Protein AF-A0A812YYC6-F1 (afdb_monomer_lite)

Sequence (313 aa):
MLLRKFSKVADAYFPPDAGAERAECHLVLGSCLWMQGLFAEAAQHFSGKDSEQLQFAAARTFFELGDFNQASALARGLKSSASLRTYGQLVQGAIQVATGDGEAVSTDDLSLEAKCIAKLNELVGEALREGAGAPPTAAKLKGSPLAQLVGLEEGDLEISVEARLVLRCTLGELAVHGGVDEPWVRQALVSALSDFDGLQPRDPTLRPFVFRALAALAGVTNQNGDAITAEGLYRTALDHVEKYKTSGQRAETWRSWVSEGFAKMLAEGRHAEQRRAEIQALQAEVKHSSTSARRWALLWLPPPLARAEPGIE

Structure (mmCIF, N/CA/C/O backbone):
data_AF-A0A812YYC6-F1
#
_entry.id   AF-A0A812YYC6-F1
#
loop_
_atom_site.group_PDB
_atom_site.id
_atom_site.type_symbol
_atom_site.label_atom_id
_atom_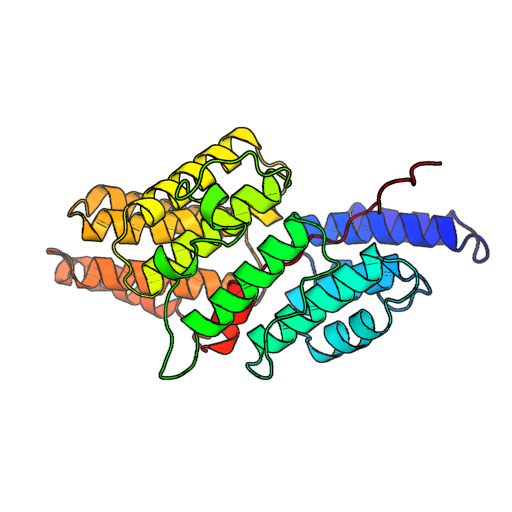site.label_alt_id
_atom_site.label_comp_id
_atom_site.label_asym_id
_atom_site.label_entity_id
_atom_site.label_seq_id
_atom_site.pdbx_PDB_ins_code
_atom_site.Cartn_x
_atom_site.Cartn_y
_atom_site.Cartn_z
_atom_site.occupancy
_atom_site.B_iso_or_equiv
_atom_site.auth_seq_id
_atom_site.auth_comp_id
_atom_site.auth_asym_id
_atom_site.auth_atom_id
_atom_site.pdbx_PDB_model_num
ATOM 1 N N . MET A 1 1 ? -11.877 -6.471 -24.395 1.00 50.78 1 MET A N 1
ATOM 2 C CA . MET A 1 1 ? -11.967 -6.870 -25.826 1.00 50.78 1 MET A CA 1
ATOM 3 C C . MET A 1 1 ? -11.327 -5.857 -26.785 1.00 50.78 1 MET A C 1
ATOM 5 O O . MET A 1 1 ? -10.695 -6.297 -27.736 1.00 50.78 1 MET A O 1
ATOM 9 N N . LEU A 1 2 ? -11.442 -4.538 -26.547 1.00 51.81 2 LEU A N 1
ATOM 10 C CA . LEU A 1 2 ? -10.816 -3.497 -27.387 1.00 51.81 2 LEU A CA 1
ATOM 11 C C . LEU A 1 2 ? -9.270 -3.523 -27.333 1.00 51.81 2 LEU A C 1
ATOM 13 O O . LEU A 1 2 ? -8.630 -3.589 -28.374 1.00 51.81 2 LEU A O 1
ATOM 17 N N . LEU A 1 3 ? -8.669 -3.587 -26.136 1.00 51.75 3 LEU A N 1
ATOM 18 C CA . LEU A 1 3 ? -7.202 -3.585 -25.943 1.00 51.75 3 LEU A CA 1
ATOM 19 C C . LEU A 1 3 ? -6.481 -4.758 -26.634 1.00 51.75 3 LEU A C 1
ATOM 21 O O . LEU A 1 3 ? -5.456 -4.568 -27.281 1.00 51.75 3 LEU A O 1
ATOM 25 N N . ARG A 1 4 ? -7.073 -5.960 -26.612 1.00 53.72 4 ARG A N 1
ATOM 26 C CA . ARG A 1 4 ? -6.530 -7.132 -27.328 1.00 53.72 4 ARG A CA 1
ATOM 27 C C . ARG A 1 4 ? -6.552 -6.971 -28.854 1.00 53.72 4 ARG A C 1
ATOM 29 O O . ARG A 1 4 ? -5.725 -7.572 -29.533 1.00 53.72 4 ARG A O 1
ATOM 36 N N . LYS A 1 5 ? -7.478 -6.174 -29.408 1.00 56.47 5 LYS A N 1
ATOM 37 C CA . LYS A 1 5 ? -7.472 -5.826 -30.839 1.00 56.47 5 LYS A CA 1
ATOM 38 C C . LYS A 1 5 ? -6.341 -4.842 -31.155 1.00 56.47 5 LYS A C 1
ATOM 40 O 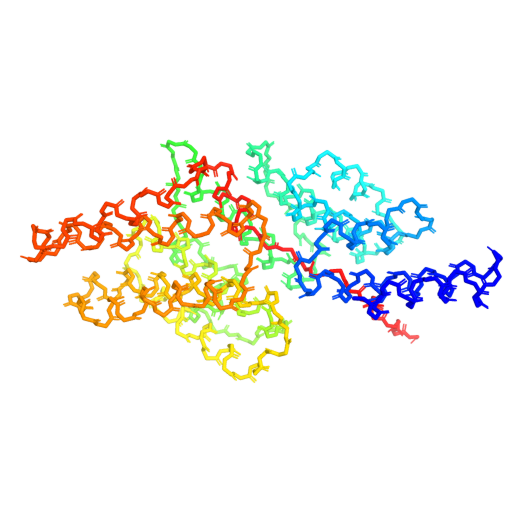O . LYS A 1 5 ? -5.681 -5.028 -32.168 1.00 56.47 5 LYS A O 1
ATOM 45 N N . PHE A 1 6 ? -6.059 -3.884 -30.270 1.00 57.12 6 PHE A N 1
ATOM 46 C CA . PHE A 1 6 ? -4.952 -2.935 -30.447 1.00 57.12 6 PHE A CA 1
ATOM 47 C C . PHE A 1 6 ? -3.568 -3.592 -30.408 1.00 57.12 6 PHE A C 1
ATOM 49 O O . PHE A 1 6 ? -2.726 -3.221 -31.214 1.00 57.12 6 PHE A O 1
ATOM 56 N N . SER A 1 7 ? -3.343 -4.620 -29.579 1.00 56.69 7 SER A N 1
ATOM 57 C CA . SER A 1 7 ? -2.066 -5.361 -29.607 1.00 56.69 7 SER A CA 1
ATOM 58 C C . SER A 1 7 ? -1.803 -6.033 -30.953 1.00 56.69 7 SER A C 1
ATOM 60 O O . SER A 1 7 ? -0.687 -5.979 -31.454 1.00 56.69 7 SER A O 1
ATOM 62 N N . LYS A 1 8 ? -2.833 -6.631 -31.564 1.00 58.69 8 LYS A N 1
ATOM 63 C CA . LYS A 1 8 ? -2.709 -7.238 -32.897 1.00 58.69 8 LYS A CA 1
ATOM 64 C C . LYS A 1 8 ? -2.461 -6.194 -33.984 1.00 58.69 8 LYS A C 1
ATOM 66 O O . LYS A 1 8 ? -1.818 -6.508 -34.974 1.00 58.69 8 LYS A O 1
ATOM 71 N N . VAL A 1 9 ? -2.973 -4.976 -33.803 1.00 60.31 9 VAL A N 1
ATOM 72 C CA . VAL A 1 9 ? -2.710 -3.850 -34.707 1.00 60.31 9 VAL A CA 1
ATOM 73 C C . VAL A 1 9 ? -1.282 -3.343 -34.531 1.00 60.31 9 VAL A C 1
ATOM 75 O O . VAL A 1 9 ? -0.614 -3.166 -35.534 1.00 60.31 9 VAL A O 1
ATOM 78 N N . ALA A 1 10 ? -0.772 -3.187 -33.307 1.00 59.00 10 ALA A N 1
ATOM 79 C CA . ALA A 1 10 ? 0.611 -2.759 -33.073 1.00 59.00 10 ALA A CA 1
ATOM 80 C C . ALA A 1 10 ? 1.635 -3.719 -33.706 1.00 59.00 10 ALA A C 1
ATOM 82 O O . ALA A 1 10 ? 2.551 -3.277 -34.394 1.00 59.00 10 ALA A O 1
ATOM 83 N N . ASP A 1 11 ? 1.429 -5.031 -33.549 1.00 62.25 11 ASP A N 1
ATOM 84 C CA . ASP A 1 11 ? 2.296 -6.055 -34.145 1.00 62.25 11 ASP A CA 1
ATOM 85 C C . ASP A 1 11 ? 2.165 -6.178 -35.674 1.00 62.25 11 ASP A C 1
ATOM 87 O O . ASP A 1 11 ? 3.077 -6.693 -36.317 1.00 62.25 11 ASP A O 1
ATOM 91 N N . ALA A 1 12 ? 1.040 -5.739 -36.251 1.00 61.03 12 ALA A N 1
ATOM 92 C CA . ALA A 1 12 ? 0.784 -5.782 -37.692 1.00 61.03 12 ALA A CA 1
ATOM 93 C C . ALA A 1 12 ? 1.109 -4.463 -38.416 1.00 61.03 12 ALA A C 1
ATOM 95 O O . ALA A 1 12 ? 1.320 -4.474 -39.625 1.00 61.03 12 ALA A O 1
ATOM 96 N N . TYR A 1 13 ? 1.104 -3.335 -37.700 1.00 66.38 13 TYR A N 1
ATOM 97 C CA . TYR A 1 13 ? 1.288 -1.992 -38.254 1.00 66.38 13 TYR A CA 1
ATOM 98 C C . TYR A 1 13 ? 2.760 -1.579 -38.293 1.00 66.38 13 TYR A C 1
ATOM 100 O O . TYR A 1 13 ? 3.175 -0.898 -39.227 1.00 66.38 13 TYR A O 1
ATOM 108 N N . PHE A 1 14 ? 3.555 -2.016 -37.312 1.00 67.38 14 PHE A N 1
ATOM 109 C CA . PHE A 1 14 ? 4.990 -1.758 -37.285 1.00 67.38 14 PHE A CA 1
ATOM 110 C C . PHE A 1 14 ? 5.772 -2.973 -37.795 1.00 67.38 14 PHE A C 1
ATOM 112 O O . PHE A 1 14 ? 5.559 -4.090 -37.307 1.00 67.38 14 PHE A O 1
ATOM 119 N N . PRO A 1 15 ? 6.682 -2.784 -38.765 1.00 71.38 15 PRO A N 1
ATOM 120 C CA . PRO A 1 15 ? 7.481 -3.879 -39.291 1.00 71.38 15 PRO A CA 1
ATOM 121 C C . PRO A 1 15 ? 8.454 -4.433 -38.222 1.00 71.38 15 PRO A C 1
ATOM 123 O O . PRO A 1 15 ? 8.691 -3.794 -37.195 1.00 71.38 15 PRO A O 1
ATOM 126 N N . PRO A 1 16 ? 8.984 -5.663 -38.384 1.00 70.94 16 PRO A N 1
ATOM 127 C CA . PRO A 1 16 ? 9.853 -6.308 -37.387 1.00 70.94 16 PRO A CA 1
ATOM 128 C C . PRO A 1 16 ? 11.126 -5.543 -37.009 1.00 70.94 16 PRO A C 1
ATOM 130 O O . PRO A 1 16 ? 11.650 -5.754 -35.921 1.00 70.94 16 PRO A O 1
ATOM 133 N N . ASP A 1 17 ? 11.599 -4.668 -37.886 1.00 74.69 17 ASP A N 1
ATOM 134 C CA . ASP A 1 17 ? 12.754 -3.787 -37.714 1.00 74.69 17 ASP A CA 1
ATOM 135 C C . ASP A 1 17 ? 12.431 -2.478 -36.965 1.00 74.69 17 ASP A C 1
ATOM 137 O O . ASP A 1 17 ? 13.345 -1.844 -36.440 1.00 74.69 17 ASP A O 1
ATOM 141 N N . ALA A 1 18 ? 11.152 -2.112 -36.812 1.00 76.50 18 ALA A N 1
ATOM 142 C CA . ALA A 1 18 ? 10.685 -0.975 -36.005 1.00 76.50 18 ALA A CA 1
ATOM 143 C C . ALA A 1 18 ? 10.612 -1.330 -34.503 1.00 76.50 18 ALA A C 1
ATOM 145 O O . ALA A 1 18 ? 9.554 -1.315 -33.863 1.00 76.50 18 ALA A O 1
ATOM 146 N N . GLY A 1 19 ? 11.749 -1.751 -33.941 1.00 76.62 19 GLY A N 1
ATOM 147 C CA . GLY A 1 19 ? 11.833 -2.277 -32.576 1.00 76.62 19 GLY A CA 1
ATOM 148 C C . GLY A 1 19 ? 11.430 -1.270 -31.492 1.00 76.62 19 GLY A C 1
ATOM 149 O O . GLY A 1 19 ? 10.788 -1.656 -30.513 1.00 76.62 19 GLY A O 1
ATOM 150 N N . ALA A 1 20 ? 11.752 0.014 -31.676 1.00 78.75 20 ALA A N 1
ATOM 151 C CA . ALA A 1 20 ? 11.467 1.068 -30.702 1.00 78.75 20 ALA A CA 1
ATOM 152 C C . ALA A 1 20 ? 9.964 1.391 -30.624 1.00 78.75 20 ALA A C 1
ATOM 154 O O . ALA A 1 20 ? 9.386 1.413 -29.538 1.00 78.75 20 ALA A O 1
ATOM 155 N N . GLU A 1 21 ? 9.304 1.546 -31.770 1.00 80.50 21 GLU A N 1
ATOM 156 C CA . GLU A 1 21 ? 7.875 1.852 -31.873 1.00 80.50 21 GLU A CA 1
ATOM 157 C C . GLU A 1 21 ? 7.018 0.689 -31.366 1.00 80.50 21 GLU A C 1
ATOM 159 O O . GLU A 1 21 ? 6.018 0.883 -30.665 1.00 80.50 21 GLU A O 1
ATOM 164 N N . ARG A 1 22 ? 7.435 -0.551 -31.661 1.00 80.06 22 ARG A N 1
ATOM 165 C CA . ARG A 1 22 ? 6.795 -1.749 -31.101 1.00 80.06 22 ARG A CA 1
ATOM 166 C C . ARG A 1 22 ? 6.956 -1.805 -29.588 1.00 80.06 22 ARG A C 1
ATOM 168 O O . ARG A 1 22 ? 5.995 -2.153 -28.899 1.00 80.06 22 ARG A O 1
ATOM 175 N N . ALA A 1 23 ? 8.133 -1.455 -29.067 1.00 83.62 23 ALA A N 1
ATOM 176 C CA . ALA A 1 23 ? 8.364 -1.413 -27.630 1.00 83.62 23 ALA A CA 1
ATOM 177 C C . ALA A 1 23 ? 7.477 -0.365 -26.940 1.00 83.62 23 ALA A C 1
ATOM 179 O O . ALA A 1 23 ? 6.860 -0.684 -25.924 1.00 83.62 23 ALA A O 1
ATOM 180 N N . GLU A 1 24 ? 7.331 0.832 -27.515 1.00 83.81 24 GLU A N 1
ATOM 181 C CA . GLU A 1 24 ? 6.442 1.874 -26.985 1.00 83.81 24 GLU A CA 1
ATOM 182 C C . GLU A 1 24 ? 4.971 1.428 -27.003 1.00 83.81 24 GLU A C 1
ATOM 184 O O . GLU A 1 24 ? 4.266 1.563 -26.002 1.00 83.81 24 GLU A O 1
ATOM 189 N N . CYS A 1 25 ? 4.507 0.802 -28.090 1.00 84.31 25 CYS A N 1
ATOM 190 C CA . CYS A 1 25 ? 3.142 0.272 -28.161 1.00 84.31 25 CYS A CA 1
ATOM 191 C C . CYS A 1 25 ? 2.876 -0.791 -27.089 1.00 84.31 25 CYS A C 1
ATOM 193 O O . CYS A 1 25 ? 1.830 -0.778 -26.434 1.00 84.31 25 CYS A O 1
ATOM 195 N N . HIS A 1 26 ? 3.818 -1.718 -26.905 1.00 87.50 26 HIS A N 1
ATOM 196 C CA . HIS A 1 26 ? 3.728 -2.737 -25.867 1.00 87.50 26 HIS A CA 1
ATOM 197 C C . HIS A 1 26 ? 3.753 -2.133 -24.463 1.00 87.50 26 HIS A C 1
ATOM 199 O O . HIS A 1 26 ? 2.979 -2.572 -23.611 1.00 87.50 26 HIS A O 1
ATOM 205 N N . LEU A 1 27 ? 4.579 -1.109 -24.236 1.00 87.44 27 LEU A N 1
ATOM 206 C CA . LEU A 1 27 ? 4.646 -0.398 -22.966 1.00 87.44 27 LEU A CA 1
ATOM 207 C C . LEU A 1 27 ? 3.300 0.264 -22.650 1.00 87.44 27 LEU A C 1
ATOM 209 O O . LEU A 1 27 ? 2.735 0.014 -21.593 1.00 87.44 27 LEU A O 1
ATOM 213 N N . VAL A 1 28 ? 2.726 1.017 -23.593 1.00 86.12 28 VAL A N 1
ATOM 214 C CA . VAL A 1 28 ? 1.431 1.692 -23.408 1.00 86.12 28 VAL A CA 1
ATOM 215 C C . VAL A 1 28 ? 0.299 0.690 -23.172 1.00 86.12 28 VAL A C 1
ATOM 217 O O . VAL A 1 28 ? -0.459 0.831 -22.212 1.00 86.12 28 VAL A O 1
ATOM 220 N N . LEU A 1 29 ? 0.178 -0.344 -24.013 1.00 86.69 29 LEU A N 1
ATOM 221 C CA . LEU A 1 29 ? -0.881 -1.350 -23.877 1.00 86.69 29 LEU A CA 1
ATOM 222 C C . LEU A 1 29 ? -0.758 -2.139 -22.573 1.00 86.69 29 LEU A C 1
ATOM 224 O O . LEU A 1 29 ? -1.759 -2.341 -21.878 1.00 86.69 29 LEU A O 1
ATOM 228 N N . GLY A 1 30 ? 0.461 -2.563 -22.238 1.00 88.94 30 GLY A N 1
ATOM 229 C CA . GLY A 1 30 ? 0.751 -3.251 -20.990 1.00 88.94 30 GLY A CA 1
ATOM 230 C C . GLY A 1 30 ? 0.441 -2.369 -19.785 1.00 88.94 30 GLY A C 1
ATOM 231 O O . GLY A 1 30 ? -0.248 -2.824 -18.876 1.00 88.94 30 GLY A O 1
ATOM 232 N N . SER A 1 31 ? 0.838 -1.092 -19.802 1.00 86.94 31 SER A N 1
ATOM 233 C CA . SER A 1 31 ? 0.523 -0.148 -18.726 1.00 86.94 31 SER A CA 1
ATOM 234 C C . SER A 1 31 ? -0.984 0.058 -18.595 1.00 86.94 31 SER A C 1
ATOM 236 O O . SER A 1 31 ? -1.493 -0.005 -17.484 1.00 86.94 31 SER A O 1
ATOM 238 N N . CYS A 1 32 ? -1.747 0.184 -19.688 1.00 83.81 32 CYS A N 1
ATOM 239 C CA . CYS A 1 32 ? -3.212 0.266 -19.613 1.00 83.81 32 CYS A CA 1
ATOM 240 C C . CYS A 1 32 ? -3.858 -0.955 -18.939 1.00 83.81 32 CYS A C 1
ATOM 242 O O . CYS A 1 32 ? -4.834 -0.801 -18.203 1.00 83.81 32 CYS A O 1
ATOM 244 N N . LEU A 1 33 ? -3.346 -2.162 -19.195 1.00 85.44 33 LEU A N 1
ATOM 245 C CA . LEU A 1 33 ? -3.812 -3.390 -18.540 1.00 85.44 33 LEU A CA 1
ATOM 246 C C . LEU A 1 33 ? -3.366 -3.446 -17.075 1.00 85.44 33 LEU A C 1
ATOM 248 O O . LEU A 1 33 ? -4.154 -3.826 -16.210 1.00 85.44 33 LEU A O 1
ATOM 252 N N . TRP A 1 34 ? -2.139 -3.010 -16.789 1.00 86.44 34 TRP A N 1
ATOM 253 C CA . TRP A 1 34 ? -1.603 -2.901 -15.436 1.00 86.44 34 TRP A CA 1
ATOM 254 C C . TRP A 1 34 ? -2.447 -1.944 -14.586 1.00 86.44 34 TRP A C 1
ATOM 256 O O . TRP A 1 34 ? -2.855 -2.309 -13.486 1.00 86.44 34 TRP A O 1
ATOM 266 N N . MET A 1 35 ? -2.833 -0.785 -15.137 1.00 80.94 35 MET A N 1
ATOM 267 C CA . MET A 1 35 ? -3.730 0.178 -14.485 1.00 80.94 35 MET A CA 1
ATOM 268 C C . MET A 1 35 ? -5.111 -0.411 -14.157 1.00 80.94 35 MET A C 1
ATOM 270 O O . MET A 1 35 ? -5.796 0.061 -13.255 1.00 80.94 35 MET A O 1
ATOM 274 N N . GLN A 1 36 ? -5.541 -1.447 -14.881 1.00 78.75 36 GLN A N 1
ATOM 275 C CA . GLN A 1 36 ? -6.797 -2.161 -14.624 1.00 78.75 36 GLN A CA 1
ATOM 276 C C . GLN A 1 36 ? -6.638 -3.308 -13.614 1.00 78.75 36 GLN A C 1
ATOM 278 O O . GLN A 1 36 ? -7.600 -4.027 -13.360 1.00 78.75 36 GLN A O 1
ATOM 283 N N . GLY A 1 37 ? -5.439 -3.515 -13.060 1.00 79.81 37 GLY A N 1
ATOM 284 C CA . GLY A 1 37 ? -5.122 -4.652 -12.193 1.00 79.81 37 GLY A CA 1
ATOM 285 C C . GLY A 1 37 ? -4.988 -5.984 -12.940 1.00 79.81 37 GLY A C 1
ATOM 286 O O . GLY A 1 37 ? -4.884 -7.038 -12.314 1.00 79.81 37 GLY A O 1
ATOM 287 N N . LEU A 1 38 ? -4.970 -5.974 -14.279 1.00 83.25 38 LEU A N 1
ATOM 288 C CA . LEU A 1 38 ? -4.833 -7.171 -15.113 1.00 83.25 38 LEU A CA 1
ATOM 289 C C . LEU A 1 38 ? -3.354 -7.535 -15.296 1.00 83.25 38 LEU A C 1
ATOM 291 O O . LEU A 1 38 ? -2.847 -7.606 -16.416 1.00 83.25 38 LEU A O 1
ATOM 295 N N . PHE A 1 39 ? -2.645 -7.762 -14.188 1.00 87.50 39 PHE A N 1
ATOM 296 C CA . PHE A 1 39 ? -1.188 -7.930 -14.173 1.00 87.50 39 PHE A CA 1
ATOM 297 C C . PHE A 1 39 ? -0.700 -9.105 -15.034 1.00 87.50 39 PHE A C 1
ATOM 299 O O . PHE A 1 39 ? 0.288 -8.973 -15.750 1.00 87.50 39 PHE A O 1
ATOM 306 N N . ALA A 1 40 ? -1.421 -10.229 -15.051 1.00 87.88 40 ALA A N 1
ATOM 307 C CA . ALA A 1 40 ? -1.059 -11.372 -15.893 1.00 87.88 40 ALA A CA 1
ATOM 308 C C . ALA A 1 40 ? -1.163 -11.056 -17.399 1.00 87.88 40 ALA A C 1
ATOM 310 O O . ALA A 1 40 ? -0.343 -11.528 -18.182 1.00 87.88 40 ALA A O 1
ATOM 311 N N . GLU A 1 41 ? -2.141 -10.241 -17.810 1.00 89.12 41 GLU A N 1
ATOM 312 C CA . GLU A 1 41 ? -2.271 -9.792 -19.204 1.00 89.12 41 GLU A CA 1
ATOM 313 C C . GLU A 1 41 ? -1.225 -8.720 -19.533 1.00 89.12 41 GLU A C 1
ATOM 315 O O . GLU A 1 41 ? -0.620 -8.760 -20.601 1.00 89.12 41 GLU A O 1
ATOM 320 N N . ALA A 1 42 ? -0.945 -7.805 -18.600 1.00 89.75 42 ALA A N 1
ATOM 321 C CA . ALA A 1 42 ? 0.108 -6.804 -18.751 1.00 89.75 42 ALA A CA 1
ATOM 322 C C . ALA A 1 42 ? 1.493 -7.449 -18.953 1.00 89.75 42 ALA A C 1
ATOM 324 O O . ALA A 1 42 ? 2.234 -7.056 -19.855 1.00 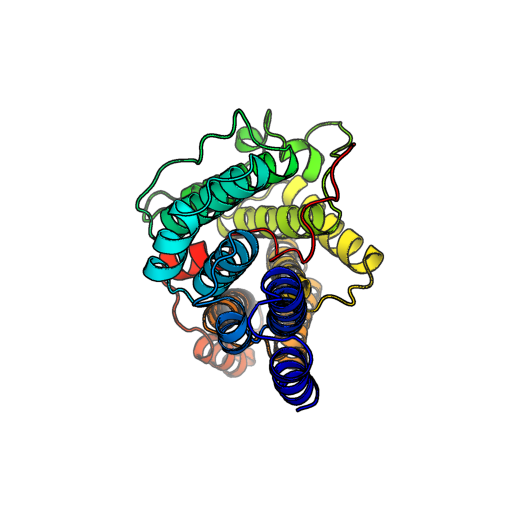89.75 42 ALA A O 1
ATOM 325 N N . ALA A 1 43 ? 1.816 -8.501 -18.188 1.00 90.81 43 ALA A N 1
ATOM 326 C CA . ALA A 1 43 ? 3.088 -9.218 -18.289 1.00 90.81 43 ALA A CA 1
ATOM 327 C C . ALA A 1 43 ? 3.345 -9.798 -19.693 1.00 90.81 43 ALA A C 1
ATOM 329 O O . ALA A 1 43 ? 4.495 -9.850 -20.131 1.00 90.81 43 ALA A O 1
ATOM 330 N N . GLN A 1 44 ? 2.297 -10.180 -20.433 1.00 90.31 44 GLN A N 1
ATOM 331 C CA . GLN A 1 44 ? 2.421 -10.690 -21.808 1.00 90.31 44 GLN A CA 1
ATOM 332 C C . GLN A 1 44 ? 2.906 -9.623 -22.797 1.00 90.31 44 GLN A C 1
ATOM 334 O O . GLN A 1 44 ? 3.489 -9.963 -23.822 1.00 90.31 44 GLN A O 1
ATOM 339 N N . HIS A 1 45 ? 2.682 -8.340 -22.502 1.00 89.25 45 HIS A N 1
ATOM 340 C CA . HIS A 1 45 ? 3.171 -7.241 -23.334 1.00 89.25 45 HIS A CA 1
ATOM 341 C C . HIS A 1 45 ? 4.584 -6.798 -22.949 1.00 89.25 45 HIS A C 1
ATOM 343 O O . HIS A 1 45 ? 5.314 -6.303 -23.802 1.00 89.25 45 HIS A O 1
ATOM 349 N N . PHE A 1 46 ? 4.989 -7.002 -21.695 1.00 90.00 46 PHE A N 1
ATOM 350 C CA . PHE A 1 46 ? 6.308 -6.599 -21.209 1.00 90.00 46 PHE A CA 1
ATOM 351 C C . PHE A 1 46 ? 7.390 -7.680 -21.383 1.00 90.00 46 PHE A C 1
ATOM 353 O O . PHE A 1 46 ? 8.552 -7.358 -21.621 1.00 90.00 46 PHE A O 1
ATOM 360 N N . SER A 1 47 ? 7.033 -8.962 -21.249 1.00 77.25 47 SER A N 1
ATOM 361 C CA . SER A 1 47 ? 7.994 -10.076 -21.227 1.00 77.25 47 SER A CA 1
ATOM 362 C C . SER A 1 47 ? 8.506 -10.481 -22.618 1.00 77.25 47 SER A C 1
ATOM 364 O O . SER A 1 47 ? 7.787 -10.416 -23.615 1.00 77.25 47 SER A O 1
ATOM 366 N N . GLY A 1 48 ? 9.770 -10.922 -22.681 1.00 69.06 48 GLY A N 1
ATOM 367 C CA . GLY A 1 48 ? 10.391 -11.438 -23.910 1.00 69.06 48 GLY A CA 1
ATOM 368 C C . GLY A 1 48 ? 10.754 -10.373 -24.951 1.00 69.06 48 GLY A C 1
ATOM 369 O O . GLY A 1 48 ? 10.783 -10.680 -26.141 1.00 69.06 48 GLY A O 1
ATOM 370 N N . LYS A 1 49 ? 10.982 -9.125 -24.524 1.00 74.50 49 LYS A N 1
ATOM 371 C CA . LYS A 1 49 ? 11.312 -7.984 -25.390 1.00 74.50 49 LYS A CA 1
ATOM 372 C C . LYS A 1 49 ? 12.649 -7.355 -24.978 1.00 74.50 49 LYS A C 1
ATOM 374 O O . LYS A 1 49 ? 12.925 -7.213 -23.786 1.00 74.50 49 LYS A O 1
ATOM 379 N N . ASP A 1 50 ? 13.435 -6.919 -25.960 1.00 77.12 50 ASP A N 1
ATOM 380 C CA . ASP A 1 50 ? 14.774 -6.337 -25.773 1.00 77.12 50 ASP A CA 1
ATOM 381 C C . ASP A 1 50 ? 14.716 -4.831 -25.460 1.00 77.12 50 ASP A C 1
ATOM 383 O O . ASP A 1 50 ? 15.253 -3.995 -26.180 1.00 77.12 50 ASP A O 1
ATOM 387 N N . SER A 1 51 ? 14.017 -4.461 -24.387 1.00 86.75 51 SER A N 1
ATOM 388 C CA . SER A 1 51 ? 13.985 -3.082 -23.885 1.00 86.75 51 SER A CA 1
ATOM 389 C C . SER A 1 51 ? 14.052 -3.088 -22.367 1.00 86.75 51 SER A C 1
ATOM 391 O O . SER A 1 51 ? 13.208 -3.702 -21.717 1.00 86.75 51 SER A O 1
ATOM 393 N N . GLU A 1 52 ? 15.019 -2.376 -21.782 1.00 87.31 52 GLU A N 1
ATOM 394 C CA . GLU A 1 52 ? 15.134 -2.280 -20.321 1.00 87.31 52 GLU A CA 1
ATOM 395 C C . GLU A 1 52 ? 13.905 -1.608 -19.678 1.00 87.31 52 GLU A C 1
ATOM 397 O O . GLU A 1 52 ? 13.536 -1.948 -18.557 1.00 87.31 52 GLU A O 1
ATOM 402 N N . GLN A 1 53 ? 13.202 -0.718 -20.390 1.00 87.12 53 GLN A N 1
ATOM 403 C CA . GLN A 1 53 ? 11.935 -0.153 -19.905 1.00 87.12 53 GLN A CA 1
ATOM 404 C C . GLN A 1 53 ? 10.841 -1.223 -19.809 1.00 87.12 53 GLN A C 1
ATOM 406 O O . GLN A 1 53 ? 10.128 -1.298 -18.808 1.00 87.12 53 GLN A O 1
ATOM 411 N N . LEU A 1 54 ? 10.741 -2.096 -20.818 1.00 89.50 54 LEU A N 1
ATOM 412 C CA . LEU A 1 54 ? 9.825 -3.238 -20.781 1.00 89.50 54 LEU A CA 1
ATOM 413 C C . LEU A 1 54 ? 10.260 -4.270 -19.737 1.00 89.50 54 LEU A C 1
ATOM 415 O O . LEU A 1 54 ? 9.407 -4.836 -19.063 1.00 89.50 54 LEU A O 1
ATOM 419 N N . GLN A 1 55 ? 11.563 -4.475 -19.532 1.00 91.25 55 GLN A N 1
ATOM 420 C CA . GLN A 1 55 ? 12.070 -5.338 -18.462 1.00 91.25 55 GLN A CA 1
ATOM 421 C C . GLN A 1 55 ? 11.726 -4.788 -17.077 1.00 91.25 55 GLN A C 1
ATOM 423 O O . GLN A 1 55 ? 11.314 -5.563 -16.217 1.00 91.25 55 GLN A O 1
ATOM 428 N N . PHE A 1 56 ? 11.828 -3.473 -16.857 1.00 90.88 56 PHE A N 1
ATOM 429 C CA . PHE A 1 56 ? 11.365 -2.846 -15.619 1.00 90.88 56 PHE A CA 1
ATOM 430 C C . PHE A 1 56 ? 9.860 -3.046 -15.441 1.00 90.88 56 PHE A C 1
ATOM 432 O O . PHE A 1 56 ? 9.422 -3.507 -14.386 1.00 90.88 56 PHE A O 1
ATOM 439 N N . ALA A 1 57 ? 9.070 -2.776 -16.482 1.00 92.25 57 ALA A N 1
ATOM 440 C CA . ALA A 1 57 ? 7.628 -2.965 -16.430 1.00 92.25 57 ALA A CA 1
ATOM 441 C C . ALA A 1 57 ? 7.243 -4.428 -16.151 1.00 92.25 57 ALA A C 1
ATOM 443 O O . ALA A 1 57 ? 6.360 -4.699 -15.333 1.00 92.25 57 ALA A O 1
ATOM 444 N N . ALA A 1 58 ? 7.960 -5.382 -16.748 1.00 93.25 58 ALA A N 1
ATOM 445 C CA . ALA A 1 58 ? 7.821 -6.806 -16.476 1.00 93.25 58 ALA A CA 1
ATOM 446 C C . ALA A 1 58 ? 8.200 -7.134 -15.026 1.00 93.25 58 ALA A C 1
ATOM 448 O O . ALA A 1 58 ? 7.400 -7.750 -14.328 1.00 93.25 58 ALA A O 1
ATOM 449 N N . ALA A 1 59 ? 9.357 -6.676 -14.537 1.00 93.31 59 ALA A N 1
ATOM 450 C CA . ALA A 1 59 ? 9.809 -6.907 -13.165 1.00 93.31 59 ALA A CA 1
ATOM 451 C C . ALA A 1 59 ? 8.777 -6.404 -12.146 1.00 93.31 59 ALA A C 1
ATOM 453 O O . ALA A 1 59 ? 8.379 -7.123 -11.228 1.00 93.31 59 ALA A O 1
ATOM 454 N N . ARG A 1 60 ? 8.276 -5.185 -12.368 1.00 92.00 60 ARG A N 1
ATOM 455 C CA . ARG A 1 60 ? 7.236 -4.554 -11.557 1.00 92.00 60 ARG A CA 1
ATOM 456 C C . ARG A 1 60 ? 5.926 -5.340 -11.567 1.00 92.00 60 ARG A C 1
ATOM 458 O O . ARG A 1 60 ? 5.254 -5.418 -10.539 1.00 92.00 60 ARG A O 1
ATOM 465 N N . THR A 1 61 ? 5.567 -5.908 -12.714 1.00 92.38 61 THR A N 1
ATOM 466 C CA . THR A 1 61 ? 4.345 -6.699 -12.896 1.00 92.38 61 THR A CA 1
ATOM 467 C C . THR A 1 61 ? 4.458 -8.077 -12.253 1.00 92.38 61 THR A C 1
ATOM 469 O O . THR A 1 61 ? 3.536 -8.497 -11.560 1.00 92.38 61 THR A O 1
ATOM 472 N N . PHE A 1 62 ? 5.595 -8.759 -12.403 1.00 93.25 62 PHE A N 1
ATOM 473 C CA . PHE A 1 62 ? 5.849 -10.034 -11.730 1.00 93.25 62 PHE A CA 1
ATOM 474 C C . PHE A 1 62 ? 5.888 -9.883 -10.209 1.00 93.25 62 PHE A C 1
ATOM 476 O O . PHE A 1 62 ? 5.390 -10.758 -9.505 1.00 93.25 62 PHE A O 1
ATOM 483 N N . PHE A 1 63 ? 6.355 -8.738 -9.698 1.00 92.81 63 PHE A N 1
ATOM 484 C CA . PHE A 1 63 ? 6.226 -8.412 -8.279 1.00 92.81 63 PHE A CA 1
ATOM 485 C C . PHE A 1 63 ? 4.757 -8.347 -7.820 1.00 92.81 63 PHE A C 1
ATOM 487 O O . PHE A 1 63 ? 4.435 -8.895 -6.769 1.00 92.81 63 PHE A O 1
ATOM 494 N N . GLU A 1 64 ? 3.844 -7.740 -8.594 1.00 89.88 64 GLU A N 1
ATOM 495 C CA . GLU A 1 64 ? 2.399 -7.746 -8.264 1.00 89.88 64 GLU A CA 1
ATOM 496 C C . GLU A 1 64 ? 1.743 -9.125 -8.393 1.00 89.88 64 GLU A C 1
ATOM 498 O O . GLU A 1 64 ? 0.696 -9.373 -7.798 1.00 89.88 64 GLU A O 1
ATOM 503 N N . LEU A 1 65 ? 2.347 -10.035 -9.157 1.00 89.56 65 LEU A N 1
ATOM 504 C CA . LEU A 1 65 ? 1.897 -11.423 -9.275 1.00 89.56 65 LEU A CA 1
ATOM 505 C C . LEU A 1 65 ? 2.478 -12.337 -8.185 1.00 89.56 65 LEU A C 1
ATOM 507 O O . LEU A 1 65 ? 2.062 -13.489 -8.093 1.00 89.56 65 LEU A O 1
ATOM 511 N N . GLY A 1 66 ? 3.427 -11.849 -7.381 1.00 90.25 66 GLY A N 1
ATOM 512 C CA . GLY A 1 66 ? 4.141 -12.650 -6.383 1.00 90.25 66 GLY A CA 1
ATOM 513 C C . GLY A 1 66 ? 5.222 -13.563 -6.977 1.00 90.25 66 GLY A C 1
ATOM 514 O O . GLY A 1 66 ? 5.807 -14.369 -6.257 1.00 90.25 66 GLY A O 1
ATOM 515 N N . ASP A 1 67 ? 5.530 -13.438 -8.273 1.00 93.19 67 ASP A N 1
ATOM 516 C CA . ASP A 1 67 ? 6.636 -14.161 -8.908 1.00 93.19 67 ASP A CA 1
ATOM 517 C C . ASP A 1 67 ? 7.954 -13.412 -8.671 1.00 93.19 67 ASP A C 1
ATOM 519 O O . ASP A 1 67 ? 8.500 -12.717 -9.536 1.00 93.19 67 ASP A O 1
ATOM 523 N N . PHE A 1 68 ? 8.458 -13.530 -7.443 1.00 92.81 68 PHE A N 1
ATOM 524 C CA . PHE A 1 68 ? 9.681 -12.856 -7.012 1.00 92.81 68 PHE A CA 1
ATOM 525 C C . PHE A 1 68 ? 10.929 -13.340 -7.756 1.00 92.81 68 PHE A C 1
ATOM 527 O O . PHE A 1 68 ? 11.873 -12.568 -7.919 1.00 92.81 68 PHE A O 1
ATOM 534 N N . ASN A 1 69 ? 10.929 -14.576 -8.259 1.00 93.75 69 ASN A N 1
ATOM 535 C CA . ASN A 1 69 ? 12.048 -15.111 -9.030 1.00 93.75 69 ASN A CA 1
ATOM 536 C C . ASN A 1 69 ? 12.175 -14.388 -10.374 1.00 93.75 69 ASN A C 1
ATOM 538 O O . ASN A 1 69 ? 13.252 -13.881 -10.697 1.00 93.75 69 ASN A O 1
ATOM 542 N N . GLN A 1 70 ? 11.077 -14.281 -11.132 1.00 94.12 70 GLN A N 1
ATOM 543 C CA . GLN A 1 70 ? 11.081 -13.545 -12.399 1.00 94.12 70 GLN A CA 1
ATOM 544 C C . GLN A 1 70 ? 11.297 -12.047 -12.182 1.00 94.12 70 GLN A C 1
ATOM 546 O O . GLN A 1 70 ? 12.112 -11.437 -12.880 1.00 94.12 70 GLN A O 1
ATOM 551 N N . ALA A 1 71 ? 10.636 -11.462 -11.178 1.00 94.12 71 ALA A N 1
ATOM 552 C CA . ALA A 1 71 ? 10.818 -10.056 -10.834 1.00 94.12 71 ALA A CA 1
ATOM 553 C C . ALA A 1 71 ? 12.283 -9.738 -10.498 1.00 94.12 71 ALA A C 1
ATOM 555 O O . ALA A 1 71 ? 12.843 -8.768 -11.015 1.00 94.12 71 ALA A O 1
ATOM 556 N N . SER A 1 72 ? 12.932 -10.585 -9.691 1.00 93.12 72 SER A N 1
ATOM 557 C CA . SER A 1 72 ? 14.329 -10.394 -9.308 1.00 93.12 72 SER A CA 1
ATOM 558 C C . SER A 1 72 ? 15.281 -10.581 -10.492 1.00 93.12 72 SER A C 1
ATOM 560 O O . SER A 1 72 ? 16.200 -9.779 -10.665 1.00 93.12 72 SER A O 1
ATOM 562 N N . ALA A 1 73 ? 15.068 -11.593 -11.337 1.00 93.06 73 ALA A N 1
ATOM 563 C CA . ALA A 1 73 ? 15.912 -11.825 -12.509 1.00 93.06 73 ALA A CA 1
ATOM 564 C C . ALA A 1 73 ? 15.923 -10.611 -13.455 1.00 93.06 73 ALA A C 1
ATOM 566 O O . ALA A 1 73 ? 16.991 -10.157 -13.864 1.00 93.06 73 ALA A O 1
ATOM 567 N N . LEU A 1 74 ? 14.745 -10.045 -13.733 1.00 93.12 74 LEU A N 1
ATOM 568 C CA . LEU A 1 74 ? 14.592 -8.879 -14.603 1.00 93.12 74 LEU A CA 1
ATOM 569 C C . LEU A 1 74 ? 15.169 -7.606 -13.975 1.00 93.12 74 LEU A C 1
ATOM 571 O O . LEU A 1 74 ? 15.909 -6.880 -14.632 1.00 93.12 74 LEU A O 1
ATOM 575 N N . ALA A 1 75 ? 14.908 -7.356 -12.688 1.00 90.56 75 ALA A N 1
ATOM 576 C CA . ALA A 1 75 ? 15.392 -6.152 -12.014 1.00 90.56 75 ALA A CA 1
ATOM 577 C C . ALA A 1 75 ? 16.931 -6.081 -11.908 1.00 90.56 75 ALA A C 1
ATOM 579 O O . ALA A 1 75 ? 17.483 -4.985 -11.948 1.00 90.56 75 ALA A O 1
ATOM 580 N N . ARG A 1 76 ? 17.646 -7.218 -11.835 1.00 89.19 76 ARG A N 1
ATOM 581 C CA . ARG A 1 76 ? 19.129 -7.244 -11.900 1.00 89.19 76 ARG A CA 1
ATOM 582 C C . ARG A 1 76 ? 19.681 -6.899 -13.288 1.00 89.19 76 ARG A C 1
ATOM 584 O O . ARG A 1 76 ? 20.861 -6.561 -13.411 1.00 89.19 76 ARG A O 1
ATOM 591 N N . GLY A 1 77 ? 18.855 -7.037 -14.324 1.00 84.38 77 GLY A N 1
ATOM 592 C CA . GLY A 1 77 ? 19.202 -6.720 -15.707 1.00 84.38 77 GLY A CA 1
ATOM 593 C C . GLY A 1 77 ? 19.229 -5.222 -16.009 1.00 84.38 77 GLY A C 1
ATOM 594 O O . GLY A 1 77 ? 19.889 -4.826 -16.963 1.00 84.38 77 GLY A O 1
ATOM 595 N N . LEU A 1 78 ? 18.583 -4.393 -15.182 1.00 86.44 78 LEU A N 1
ATOM 596 C CA . LEU A 1 78 ? 18.428 -2.954 -15.406 1.00 86.44 78 LEU A CA 1
ATOM 597 C C . LEU A 1 78 ? 19.725 -2.199 -15.091 1.00 86.44 78 LEU A C 1
ATOM 599 O O . LEU A 1 78 ? 20.125 -2.095 -13.929 1.00 86.44 78 LEU A O 1
ATOM 603 N N . LYS A 1 79 ? 20.410 -1.691 -16.122 1.00 84.25 79 LYS A N 1
ATOM 604 C CA . LYS A 1 79 ? 21.760 -1.108 -15.987 1.00 84.25 79 LYS A CA 1
ATOM 605 C C . LYS A 1 79 ? 21.966 0.179 -16.780 1.00 84.25 79 LYS A C 1
ATOM 607 O O . LYS A 1 79 ? 22.827 0.972 -16.389 1.00 84.25 79 LYS A O 1
ATOM 612 N N . SER A 1 80 ? 21.193 0.393 -17.842 1.00 80.56 80 SER A N 1
ATOM 613 C CA . SER A 1 80 ? 21.408 1.448 -18.840 1.00 80.56 80 SER A CA 1
ATOM 614 C C . SER A 1 80 ? 21.397 2.868 -18.264 1.00 80.56 80 SER A C 1
ATOM 616 O O . SER A 1 80 ? 22.355 3.612 -18.468 1.00 80.56 80 SER A O 1
ATOM 618 N N . SER A 1 81 ? 20.368 3.249 -17.503 1.00 82.19 81 SER A N 1
ATOM 619 C CA . SER A 1 81 ? 20.229 4.595 -16.927 1.00 82.19 81 SER A CA 1
ATOM 620 C C . SER A 1 81 ? 20.281 4.594 -15.397 1.00 82.19 81 SER A C 1
ATOM 622 O O . SER A 1 81 ? 20.026 3.579 -14.747 1.00 82.19 81 SER A O 1
ATOM 624 N N . ALA A 1 82 ? 20.585 5.754 -14.802 1.00 80.44 82 ALA A N 1
ATOM 625 C CA . ALA A 1 82 ? 20.518 5.930 -13.349 1.00 80.44 82 ALA A CA 1
ATOM 626 C C . ALA A 1 82 ? 19.110 5.628 -12.806 1.00 80.44 82 ALA A C 1
ATOM 628 O O . ALA A 1 82 ? 18.980 4.881 -11.842 1.00 80.44 82 ALA A O 1
ATOM 629 N N . SER A 1 83 ? 18.064 6.105 -13.490 1.00 80.69 83 SER A N 1
ATOM 630 C CA . SER A 1 83 ? 16.669 5.849 -13.116 1.00 80.69 83 SER A CA 1
ATOM 631 C C . SER A 1 83 ? 16.302 4.363 -13.155 1.00 80.69 83 SER A C 1
ATOM 633 O O . SER A 1 83 ? 15.711 3.851 -12.208 1.00 80.69 83 SER A O 1
ATOM 635 N N . LEU A 1 84 ? 16.697 3.631 -14.201 1.00 83.75 84 LEU A N 1
ATOM 636 C CA . LEU A 1 84 ? 16.411 2.198 -14.314 1.00 83.75 84 LEU A CA 1
ATOM 637 C C . LEU A 1 84 ? 17.180 1.376 -13.277 1.00 83.75 84 LEU A C 1
ATOM 639 O O . LEU A 1 84 ? 16.614 0.437 -12.715 1.00 83.75 84 LEU A O 1
ATOM 643 N N . ARG A 1 85 ? 18.422 1.760 -12.952 1.00 85.88 85 ARG A N 1
ATOM 644 C CA . ARG A 1 85 ? 19.169 1.155 -11.838 1.00 85.88 85 ARG A CA 1
ATOM 645 C C . ARG A 1 85 ? 18.463 1.381 -10.503 1.00 85.88 85 ARG A C 1
ATOM 647 O O . ARG A 1 85 ? 18.272 0.418 -9.765 1.00 85.88 85 ARG A O 1
ATOM 654 N N . THR A 1 86 ? 18.014 2.607 -10.230 1.00 85.38 86 THR A N 1
ATOM 655 C CA . THR A 1 86 ? 17.211 2.937 -9.043 1.00 85.38 86 THR A CA 1
ATOM 656 C C . THR A 1 86 ? 15.954 2.076 -8.962 1.00 85.38 86 THR A C 1
ATOM 658 O O . THR A 1 86 ? 15.691 1.459 -7.932 1.00 85.38 86 THR A O 1
ATOM 661 N N . TYR A 1 87 ? 15.186 1.969 -10.046 1.00 86.06 87 TYR A N 1
ATOM 662 C CA . TYR A 1 87 ? 13.977 1.151 -10.048 1.00 86.06 87 TYR A CA 1
ATOM 663 C C . TYR A 1 87 ? 14.271 -0.341 -9.859 1.00 86.06 87 TYR A C 1
ATOM 665 O O . TYR A 1 87 ? 13.556 -1.015 -9.116 1.00 86.06 87 TYR A O 1
ATOM 673 N N . GLY A 1 88 ? 15.343 -0.856 -10.467 1.00 89.25 88 GLY A N 1
ATOM 674 C CA . GLY A 1 88 ? 15.811 -2.222 -10.238 1.00 89.25 88 GLY A CA 1
ATOM 675 C C . GLY A 1 88 ? 16.166 -2.475 -8.774 1.00 89.25 88 GLY A C 1
ATOM 676 O O . GLY A 1 88 ? 15.722 -3.468 -8.200 1.00 89.25 88 GLY A O 1
ATOM 677 N N . GLN A 1 89 ? 16.894 -1.551 -8.142 1.00 89.00 89 GLN A N 1
ATOM 678 C CA . GLN A 1 89 ? 17.236 -1.613 -6.718 1.00 89.00 89 GLN A CA 1
ATOM 679 C C . GLN A 1 89 ? 15.993 -1.584 -5.821 1.00 89.00 89 GLN A C 1
ATOM 681 O O . GLN A 1 89 ? 15.890 -2.404 -4.909 1.00 89.00 89 GLN A O 1
ATOM 686 N N . LEU A 1 90 ? 15.021 -0.709 -6.105 1.00 90.00 90 LEU A N 1
ATOM 687 C CA . LEU A 1 90 ? 13.757 -0.658 -5.365 1.00 90.00 90 LEU A CA 1
ATOM 688 C C . LEU A 1 90 ? 12.996 -1.986 -5.458 1.00 90.00 90 LEU A C 1
ATOM 690 O O . LEU A 1 90 ? 12.538 -2.495 -4.436 1.00 90.00 90 LEU A O 1
ATOM 694 N N . VAL A 1 91 ? 12.901 -2.580 -6.655 1.00 92.44 91 VAL A N 1
ATOM 695 C CA . VAL A 1 91 ? 12.254 -3.889 -6.849 1.00 92.44 91 VAL A CA 1
ATOM 696 C C . VAL A 1 91 ? 12.979 -4.980 -6.054 1.00 92.44 91 VAL A C 1
ATOM 698 O O . VAL A 1 91 ? 12.321 -5.751 -5.359 1.00 92.44 91 VAL A O 1
ATOM 701 N N . GLN A 1 92 ? 14.316 -5.042 -6.106 1.00 91.06 92 GLN A N 1
ATOM 702 C CA . GLN A 1 92 ? 15.087 -6.021 -5.324 1.00 91.06 92 GLN A CA 1
ATOM 703 C C . GLN A 1 92 ? 14.859 -5.864 -3.822 1.00 91.06 92 GLN A C 1
ATOM 705 O O . GLN A 1 92 ? 14.597 -6.854 -3.143 1.00 91.06 92 GLN A O 1
ATOM 710 N N . GLY A 1 93 ? 14.912 -4.632 -3.316 1.00 90.44 93 GLY A N 1
ATOM 711 C CA . GLY A 1 93 ? 14.676 -4.349 -1.905 1.00 90.44 93 GLY A CA 1
ATOM 712 C C . GLY A 1 93 ? 13.282 -4.739 -1.447 1.00 90.44 93 GLY A C 1
ATOM 713 O O . GLY A 1 93 ? 13.117 -5.373 -0.410 1.00 90.44 93 GLY A O 1
ATOM 714 N N . ALA A 1 94 ? 12.264 -4.423 -2.248 1.00 92.25 94 ALA A N 1
ATOM 715 C CA . ALA A 1 94 ? 10.900 -4.838 -1.953 1.00 92.25 94 ALA A CA 1
ATOM 716 C C . ALA A 1 94 ? 10.773 -6.371 -1.928 1.00 92.25 94 ALA A C 1
ATOM 718 O O . ALA A 1 94 ? 10.126 -6.913 -1.037 1.00 92.25 94 ALA A O 1
ATOM 719 N N . ILE A 1 95 ? 11.421 -7.090 -2.849 1.00 93.00 95 ILE A N 1
ATOM 720 C CA . ILE A 1 95 ? 11.441 -8.562 -2.830 1.00 93.00 95 ILE A CA 1
ATOM 721 C C . ILE A 1 95 ? 12.088 -9.077 -1.541 1.00 93.00 95 ILE A C 1
ATOM 723 O O . ILE A 1 95 ? 11.501 -9.918 -0.867 1.00 93.00 95 ILE A O 1
ATOM 727 N N . GLN A 1 96 ? 13.247 -8.539 -1.165 1.00 91.00 96 GLN A N 1
ATOM 728 C CA . GLN A 1 96 ? 13.953 -8.921 0.060 1.00 91.00 96 GLN A CA 1
ATOM 729 C C . GLN A 1 96 ? 13.106 -8.693 1.316 1.00 91.00 96 GLN A C 1
ATOM 731 O O . GLN A 1 96 ? 13.050 -9.560 2.188 1.00 91.00 96 GLN A O 1
ATOM 736 N N . VAL A 1 97 ? 12.396 -7.565 1.398 1.00 90.75 97 VAL A N 1
ATOM 737 C CA . VAL A 1 97 ? 11.473 -7.303 2.508 1.00 90.75 97 VAL A CA 1
ATOM 738 C C . VAL A 1 97 ? 10.283 -8.262 2.475 1.00 90.75 97 VAL A C 1
ATOM 740 O O . VAL A 1 97 ? 9.880 -8.762 3.526 1.00 90.75 97 VAL A O 1
ATOM 743 N N . ALA A 1 98 ? 9.716 -8.539 1.298 1.00 90.81 98 ALA A N 1
ATOM 744 C CA . ALA A 1 98 ? 8.580 -9.445 1.149 1.00 90.81 98 ALA A CA 1
ATOM 745 C C . ALA A 1 98 ? 8.921 -10.869 1.613 1.00 90.81 98 ALA A C 1
ATOM 747 O O . ALA A 1 98 ? 8.123 -11.493 2.316 1.00 90.81 98 ALA A O 1
ATOM 748 N N . THR A 1 99 ? 10.107 -11.372 1.258 1.00 89.38 99 THR A N 1
ATOM 749 C CA . THR A 1 99 ? 10.556 -12.720 1.633 1.00 89.38 99 THR A CA 1
ATOM 750 C C . THR A 1 99 ? 11.131 -12.773 3.049 1.00 89.38 99 THR A C 1
ATOM 752 O O . THR A 1 99 ? 10.919 -13.753 3.757 1.00 89.38 99 THR A O 1
ATOM 755 N N . GLY A 1 100 ? 11.731 -11.683 3.536 1.00 84.31 100 GLY A N 1
ATOM 756 C CA . GLY A 1 100 ? 12.415 -11.615 4.836 1.00 84.31 100 GLY A CA 1
ATOM 757 C C . GLY A 1 100 ? 13.904 -11.891 4.784 1.00 84.31 100 GLY A C 1
ATOM 758 O O . GLY A 1 100 ? 14.505 -12.092 5.833 1.00 84.31 100 GLY A O 1
ATOM 759 N N . ASP A 1 101 ? 14.479 -11.875 3.585 1.00 76.00 101 ASP A N 1
ATOM 760 C CA . ASP A 1 101 ? 15.858 -12.286 3.339 1.00 76.00 101 ASP A CA 1
ATOM 761 C C . ASP A 1 101 ? 16.863 -11.124 3.327 1.00 76.00 101 ASP A C 1
ATOM 763 O O . ASP A 1 101 ? 18.031 -11.360 3.020 1.00 76.00 101 ASP A O 1
ATOM 767 N N . GLY A 1 102 ? 16.472 -9.871 3.593 1.00 62.12 102 GLY A N 1
ATOM 768 C CA . GLY A 1 102 ? 17.406 -8.762 3.370 1.00 62.12 102 GLY A CA 1
ATOM 769 C C . GLY A 1 102 ? 17.265 -7.503 4.213 1.00 62.12 102 GLY A C 1
ATOM 770 O O . GLY A 1 102 ? 16.284 -7.279 4.923 1.00 62.12 102 GLY A O 1
ATOM 771 N N . GLU A 1 103 ? 18.334 -6.715 4.101 1.00 56.25 103 GLU A N 1
ATOM 772 C CA . GLU A 1 103 ? 18.587 -5.416 4.723 1.00 56.25 103 GLU A CA 1
ATOM 773 C C . GLU A 1 103 ? 18.121 -4.261 3.815 1.00 56.25 103 GLU A C 1
ATOM 775 O O . GLU A 1 103 ? 17.742 -4.467 2.660 1.00 56.25 103 GLU A O 1
ATOM 780 N N . ALA A 1 104 ? 18.129 -3.035 4.344 1.00 56.47 104 ALA A N 1
ATOM 781 C CA . ALA A 1 104 ? 17.672 -1.837 3.643 1.00 56.47 104 ALA A CA 1
ATOM 782 C C . ALA A 1 104 ? 18.425 -1.595 2.317 1.00 56.47 104 ALA A C 1
ATOM 784 O O . ALA A 1 104 ? 19.638 -1.782 2.216 1.00 56.47 104 ALA A O 1
ATOM 785 N N . VAL A 1 105 ? 17.701 -1.127 1.295 1.00 67.00 105 VAL A N 1
ATOM 786 C CA . VAL A 1 105 ? 18.295 -0.679 0.024 1.00 67.00 105 VAL A CA 1
ATOM 787 C C . VAL A 1 105 ? 19.165 0.545 0.293 1.00 67.00 105 VAL A C 1
ATOM 789 O O . VAL A 1 105 ? 18.700 1.482 0.935 1.00 67.00 105 VAL A O 1
ATOM 792 N N . SER A 1 106 ? 20.398 0.572 -0.225 1.00 69.31 106 SER A N 1
ATOM 793 C CA . SER A 1 106 ? 21.228 1.783 -0.178 1.00 69.31 106 SER A CA 1
ATOM 794 C C . SER A 1 106 ? 20.502 2.947 -0.858 1.00 69.31 106 SER A C 1
ATOM 796 O O . SER A 1 106 ? 20.041 2.830 -1.995 1.00 69.31 106 SER A O 1
ATOM 798 N N . THR A 1 107 ? 20.381 4.063 -0.141 1.00 67.56 107 THR A N 1
ATOM 799 C CA . THR A 1 107 ? 19.568 5.208 -0.560 1.00 67.56 107 THR A CA 1
ATOM 800 C C . THR A 1 107 ? 20.368 6.390 -1.093 1.00 67.56 107 THR A C 1
ATOM 802 O O . THR A 1 107 ? 19.755 7.356 -1.533 1.00 67.56 107 THR A O 1
ATOM 805 N N . ASP A 1 108 ? 21.700 6.364 -1.042 1.00 67.94 108 ASP A N 1
ATOM 806 C CA . ASP A 1 108 ? 22.528 7.576 -1.168 1.00 67.94 108 ASP A CA 1
ATOM 807 C C . ASP A 1 108 ? 22.331 8.300 -2.512 1.00 67.94 108 ASP A C 1
ATOM 809 O O . ASP A 1 108 ? 22.117 9.517 -2.530 1.00 67.94 108 ASP A O 1
ATOM 813 N N . ASP A 1 109 ? 22.214 7.536 -3.602 1.00 70.88 109 ASP A N 1
ATOM 814 C CA . ASP A 1 109 ? 22.056 8.038 -4.976 1.00 70.88 109 ASP A CA 1
ATOM 815 C C . ASP A 1 109 ? 20.593 8.103 -5.465 1.00 70.88 109 ASP A C 1
ATOM 817 O O . ASP A 1 109 ? 20.329 8.264 -6.658 1.00 70.88 109 ASP A O 1
ATOM 821 N N . LEU A 1 110 ? 19.615 7.939 -4.569 1.00 77.88 110 LEU A N 1
ATOM 822 C CA . LEU A 1 110 ? 18.198 7.889 -4.938 1.00 77.88 110 LEU A CA 1
ATOM 823 C C . LEU A 1 110 ? 17.542 9.280 -4.960 1.00 77.88 110 LEU A C 1
ATOM 825 O O . LEU A 1 110 ? 17.860 10.152 -4.142 1.00 77.88 110 LEU A O 1
ATOM 829 N N . SER A 1 111 ? 16.562 9.464 -5.856 1.00 84.06 111 SER A N 1
ATOM 830 C CA . SER A 1 111 ? 15.642 10.609 -5.799 1.00 84.06 111 SER A CA 1
ATOM 831 C C . SER A 1 111 ? 14.901 10.635 -4.460 1.00 84.06 111 SER A C 1
ATOM 833 O O . SER A 1 111 ? 14.744 9.598 -3.813 1.00 84.06 111 SER A O 1
ATOM 835 N N . LEU A 1 112 ? 14.418 11.804 -4.032 1.00 86.38 112 LEU A N 1
ATOM 836 C CA . LEU A 1 112 ? 13.713 11.941 -2.752 1.00 86.38 112 LEU A CA 1
ATOM 837 C C . LEU A 1 112 ? 12.520 10.980 -2.641 1.00 86.38 112 LEU A C 1
ATOM 839 O O . LEU A 1 112 ? 12.366 10.304 -1.627 1.00 86.38 112 LEU A O 1
ATOM 843 N N . GLU A 1 113 ? 11.729 10.848 -3.708 1.00 88.44 113 GLU A N 1
ATOM 844 C CA . GLU A 1 113 ? 10.624 9.889 -3.756 1.00 88.44 113 GLU A CA 1
ATOM 845 C C . GLU A 1 113 ? 11.122 8.448 -3.577 1.00 88.44 113 GLU A C 1
ATOM 847 O O . GLU A 1 113 ? 10.611 7.721 -2.728 1.00 88.44 113 GLU A O 1
ATOM 852 N N . ALA A 1 114 ? 12.179 8.043 -4.287 1.00 87.12 114 ALA A N 1
ATOM 853 C CA . ALA A 1 114 ? 12.760 6.711 -4.142 1.00 87.12 114 ALA A CA 1
ATOM 854 C C . ALA A 1 114 ? 13.329 6.464 -2.729 1.00 87.12 114 ALA A C 1
ATOM 856 O O . ALA A 1 114 ? 13.173 5.362 -2.200 1.00 87.12 114 ALA A O 1
ATOM 857 N N . LYS A 1 115 ? 13.907 7.485 -2.079 1.00 88.38 115 LYS A N 1
ATOM 858 C CA . LYS A 1 115 ? 14.333 7.433 -0.667 1.00 88.38 115 LYS A CA 1
ATOM 859 C C . LYS A 1 115 ? 13.145 7.190 0.264 1.00 88.38 115 LYS A C 1
ATOM 861 O O . LYS A 1 115 ? 13.217 6.316 1.126 1.00 88.38 115 LYS A O 1
ATOM 866 N N . CYS A 1 116 ? 12.036 7.905 0.065 1.00 90.38 116 CYS A N 1
ATOM 867 C CA . CYS A 1 116 ? 10.803 7.698 0.825 1.00 90.38 116 CYS A CA 1
ATOM 868 C C . CYS A 1 116 ? 10.252 6.274 0.649 1.00 90.38 116 CYS A C 1
ATOM 870 O O . CYS A 1 116 ? 9.882 5.635 1.632 1.00 90.38 116 CYS A O 1
ATOM 872 N N . ILE A 1 117 ? 10.229 5.758 -0.584 1.00 91.00 117 ILE A N 1
ATOM 873 C CA . ILE A 1 117 ? 9.760 4.397 -0.891 1.00 91.00 117 ILE A CA 1
ATOM 874 C C . ILE A 1 117 ? 10.631 3.352 -0.203 1.00 91.00 117 ILE A C 1
ATOM 876 O O . ILE A 1 117 ? 10.112 2.453 0.459 1.00 91.00 117 ILE A O 1
ATOM 880 N N . ALA A 1 118 ? 11.953 3.472 -0.343 1.00 89.56 118 ALA A N 1
ATOM 881 C CA . ALA A 1 118 ? 12.900 2.561 0.283 1.00 89.56 118 ALA A CA 1
ATOM 882 C C . ALA A 1 118 ? 12.722 2.554 1.806 1.00 89.56 118 ALA A C 1
ATOM 884 O O . ALA A 1 118 ? 12.587 1.482 2.397 1.00 89.56 118 ALA A O 1
ATOM 885 N N . LYS A 1 119 ? 12.617 3.739 2.426 1.00 90.12 119 LYS A N 1
ATOM 886 C CA . LYS A 1 119 ? 12.424 3.853 3.874 1.00 90.12 119 LYS A CA 1
ATOM 887 C C . LYS A 1 119 ? 11.080 3.290 4.336 1.00 90.12 119 LYS A C 1
ATOM 889 O O . LYS A 1 119 ? 11.022 2.629 5.368 1.00 90.12 119 LYS A O 1
ATOM 894 N N . LEU A 1 120 ? 10.000 3.506 3.583 1.00 91.69 120 LEU A N 1
ATOM 895 C CA . LEU A 1 120 ? 8.707 2.892 3.890 1.00 91.69 120 LEU A CA 1
ATOM 896 C C . LEU A 1 120 ? 8.807 1.365 3.857 1.00 91.69 120 LEU A C 1
ATOM 898 O O . LEU A 1 120 ? 8.338 0.696 4.774 1.00 91.69 120 LEU A O 1
ATOM 902 N N . ASN A 1 121 ? 9.412 0.816 2.805 1.00 91.56 121 ASN A N 1
ATOM 903 C CA . ASN A 1 121 ? 9.546 -0.626 2.635 1.00 91.56 121 ASN A CA 1
ATOM 904 C C . ASN A 1 121 ? 10.419 -1.241 3.744 1.00 91.56 121 ASN A C 1
ATOM 906 O O . ASN A 1 121 ? 10.084 -2.300 4.264 1.00 91.56 121 ASN A O 1
ATOM 910 N N . GLU A 1 122 ? 11.474 -0.554 4.183 1.00 89.19 122 GLU A N 1
ATOM 911 C CA . GLU A 1 122 ? 12.249 -0.930 5.373 1.00 89.19 122 GLU A CA 1
ATOM 912 C C . GLU A 1 122 ? 11.361 -0.989 6.631 1.00 89.19 122 GLU A C 1
ATOM 914 O O . GLU A 1 122 ? 11.339 -2.008 7.322 1.00 89.19 122 GLU A O 1
ATOM 919 N N . LEU A 1 123 ? 10.553 0.050 6.884 1.00 90.38 123 LEU A N 1
ATOM 920 C CA . LEU A 1 123 ? 9.628 0.091 8.024 1.00 90.38 123 LEU A CA 1
ATOM 921 C C . LEU A 1 123 ? 8.571 -1.024 7.971 1.00 90.38 123 LEU A C 1
ATOM 923 O O . LEU A 1 123 ? 8.211 -1.561 9.017 1.00 90.38 123 LEU A O 1
ATOM 927 N N . VAL A 1 124 ? 8.099 -1.412 6.779 1.00 91.38 124 VAL A N 1
ATOM 928 C CA . VAL A 1 124 ? 7.234 -2.596 6.603 1.00 91.38 124 VAL A CA 1
ATOM 929 C C . VAL A 1 124 ? 7.948 -3.856 7.095 1.00 91.38 124 VAL A C 1
ATOM 931 O O . VAL A 1 124 ? 7.359 -4.650 7.833 1.00 91.38 124 VAL A O 1
ATOM 934 N N . GLY A 1 125 ? 9.209 -4.043 6.698 1.00 89.19 125 GLY A N 1
ATOM 935 C CA . GLY A 1 125 ? 10.025 -5.187 7.104 1.00 89.19 125 GLY A CA 1
ATOM 936 C C . GLY A 1 125 ? 10.263 -5.242 8.611 1.00 89.19 125 GLY A C 1
ATOM 937 O O . GLY A 1 125 ? 10.128 -6.306 9.213 1.00 89.19 125 GLY A O 1
ATOM 938 N N . GLU A 1 126 ? 10.554 -4.099 9.232 1.00 88.56 126 GLU A N 1
ATOM 939 C CA . GLU A 1 126 ? 10.733 -4.001 10.682 1.00 88.56 126 GLU A CA 1
ATOM 940 C C . GLU A 1 126 ? 9.441 -4.255 11.459 1.00 88.56 126 GLU A C 1
ATOM 942 O O . GLU A 1 126 ? 9.450 -4.987 12.448 1.00 88.56 126 GLU A O 1
ATOM 947 N N . ALA A 1 127 ? 8.331 -3.644 11.040 1.00 87.81 127 ALA A N 1
ATOM 948 C CA . ALA A 1 127 ? 7.057 -3.733 11.746 1.00 87.81 127 ALA A CA 1
ATOM 949 C C . ALA A 1 127 ? 6.463 -5.143 11.682 1.00 87.81 127 ALA A C 1
ATOM 951 O O . ALA A 1 127 ? 5.850 -5.603 12.643 1.00 87.81 127 ALA A O 1
ATOM 952 N N . LEU A 1 128 ? 6.676 -5.845 10.568 1.00 86.12 128 LEU A N 1
ATOM 953 C CA . LEU A 1 128 ? 6.189 -7.203 10.341 1.00 86.12 128 LEU A CA 1
ATOM 954 C C . LEU A 1 128 ? 7.312 -8.244 10.428 1.00 86.12 128 LEU A C 1
ATOM 956 O O . LEU A 1 128 ? 7.296 -9.244 9.711 1.00 86.12 128 LEU A O 1
ATOM 960 N N . ARG A 1 129 ? 8.294 -8.033 11.309 1.00 83.62 129 ARG A N 1
ATOM 961 C CA . ARG A 1 129 ? 9.301 -9.050 11.622 1.00 83.62 129 ARG A CA 1
ATOM 962 C C . ARG A 1 129 ? 8.705 -10.119 12.535 1.00 83.62 129 ARG A C 1
ATOM 964 O O . ARG A 1 129 ? 8.086 -9.803 13.552 1.00 83.62 129 ARG A O 1
ATOM 971 N N . GLU A 1 130 ? 8.912 -11.391 12.208 1.00 73.50 130 GLU A N 1
ATOM 972 C CA . GLU A 1 130 ? 8.414 -12.497 13.032 1.00 73.50 130 GLU A CA 1
ATOM 973 C C . GLU A 1 130 ? 8.983 -12.423 14.460 1.00 73.50 130 GLU A C 1
ATOM 975 O O . GLU A 1 130 ? 10.193 -12.332 14.658 1.00 73.50 130 GLU A O 1
ATOM 980 N N . GLY A 1 131 ? 8.096 -12.411 15.461 1.00 66.12 131 GLY A N 1
ATOM 981 C CA . GLY A 1 131 ? 8.442 -12.449 16.889 1.00 66.12 131 GLY A CA 1
ATOM 982 C C . GLY A 1 131 ? 9.041 -11.172 17.499 1.00 66.12 131 GLY A C 1
ATOM 983 O O . GLY A 1 131 ? 9.144 -11.100 18.720 1.00 66.12 131 GLY A O 1
ATOM 984 N N . ALA A 1 132 ? 9.415 -10.170 16.698 1.00 68.50 132 ALA A N 1
ATOM 985 C CA . ALA A 1 132 ? 10.088 -8.952 17.176 1.00 68.50 132 ALA A CA 1
ATOM 986 C C . ALA A 1 132 ? 9.700 -7.684 16.392 1.00 68.50 132 ALA A C 1
ATOM 988 O O . ALA A 1 132 ? 10.470 -6.724 16.338 1.00 68.50 132 ALA A O 1
ATOM 989 N N . GLY A 1 133 ? 8.534 -7.697 15.739 1.00 77.25 133 GLY A N 1
ATOM 990 C CA . GLY A 1 133 ? 8.042 -6.571 14.953 1.00 77.25 133 GLY A CA 1
ATOM 991 C C . GLY A 1 133 ? 7.949 -5.285 15.776 1.00 77.25 133 GLY A C 1
ATOM 992 O O . GLY A 1 133 ? 7.406 -5.292 16.880 1.00 77.25 133 GLY A O 1
ATOM 993 N N . ALA A 1 134 ? 8.479 -4.184 15.243 1.00 81.88 134 ALA A N 1
ATOM 994 C CA . ALA A 1 134 ? 8.452 -2.880 15.901 1.00 81.88 134 ALA A CA 1
ATOM 995 C C . ALA A 1 134 ? 7.818 -1.836 14.970 1.00 81.88 134 ALA A C 1
ATOM 997 O O . ALA A 1 134 ? 8.451 -1.474 13.970 1.00 81.88 134 ALA A O 1
ATOM 998 N N . PRO A 1 135 ? 6.608 -1.334 15.271 1.00 84.88 135 PRO A N 1
ATOM 999 C CA . PRO A 1 135 ? 5.925 -0.395 14.389 1.00 84.88 135 PRO A CA 1
ATOM 1000 C C . PRO A 1 135 ? 6.671 0.933 14.230 1.00 84.88 135 PRO A C 1
ATOM 1002 O O . PRO A 1 135 ? 7.542 1.263 15.046 1.00 84.88 135 PRO A O 1
ATOM 1005 N N . PRO A 1 136 ? 6.336 1.715 13.189 1.00 86.25 136 PRO A N 1
ATOM 1006 C CA . PRO A 1 136 ? 6.841 3.072 13.059 1.00 86.25 136 PRO A CA 1
ATOM 1007 C C . PRO A 1 136 ? 6.291 3.947 14.193 1.00 86.25 136 PRO A C 1
ATOM 1009 O O . PRO A 1 136 ? 5.083 4.052 14.373 1.00 86.25 136 PRO A O 1
ATOM 1012 N N . THR A 1 137 ? 7.190 4.590 14.935 1.00 88.00 137 THR A N 1
ATOM 1013 C CA . THR A 1 137 ? 6.883 5.619 15.943 1.00 88.00 137 THR A CA 1
ATOM 1014 C C . THR A 1 137 ? 7.430 6.963 15.475 1.00 88.00 137 THR A C 1
ATOM 1016 O O . THR A 1 137 ? 8.323 7.000 14.621 1.00 88.00 137 THR A O 1
ATOM 1019 N N . ALA A 1 138 ? 6.987 8.078 16.059 1.00 87.50 138 ALA A N 1
ATOM 1020 C CA . ALA A 1 138 ? 7.537 9.394 15.726 1.00 87.50 138 ALA A CA 1
ATOM 1021 C C . ALA A 1 138 ? 9.066 9.439 15.883 1.00 87.50 138 ALA A C 1
ATOM 1023 O O . ALA A 1 138 ? 9.754 10.060 15.077 1.00 87.50 138 ALA A O 1
ATOM 1024 N N . ALA A 1 139 ? 9.618 8.739 16.880 1.00 87.62 139 ALA A N 1
ATOM 1025 C CA . ALA A 1 139 ? 11.062 8.656 17.090 1.00 87.62 139 ALA A CA 1
ATOM 1026 C C . ALA A 1 139 ? 11.801 7.978 15.922 1.00 87.62 139 ALA A C 1
ATOM 1028 O O . ALA A 1 139 ? 12.892 8.416 15.574 1.00 87.62 139 ALA A O 1
ATOM 1029 N N . LYS A 1 140 ? 11.204 6.951 15.302 1.00 86.38 140 LYS A N 1
ATOM 1030 C CA . LYS A 1 140 ? 11.769 6.282 14.117 1.00 86.38 140 LYS A CA 1
ATOM 1031 C C . LYS A 1 140 ? 11.646 7.115 12.840 1.00 86.38 140 LYS A C 1
ATOM 1033 O O . LYS A 1 140 ? 12.424 6.916 11.912 1.00 86.38 140 LYS A O 1
ATOM 1038 N N . LEU A 1 141 ? 10.644 7.991 12.770 1.00 88.75 141 LEU A N 1
ATOM 1039 C CA . LEU A 1 141 ? 10.397 8.823 11.594 1.00 88.75 141 LEU A CA 1
ATOM 1040 C C . LEU A 1 141 ? 11.254 10.091 11.585 1.00 88.75 141 LEU A C 1
ATOM 1042 O O . LEU A 1 141 ? 11.637 10.531 10.503 1.00 88.75 141 LEU A O 1
ATOM 1046 N N . LYS A 1 142 ? 11.569 10.661 12.755 1.00 88.38 142 LYS A N 1
ATOM 1047 C CA . LYS A 1 142 ? 12.395 11.873 12.880 1.00 88.38 142 LYS A CA 1
ATOM 1048 C C . LYS A 1 142 ? 13.731 11.748 12.149 1.00 88.38 142 LYS A C 1
ATOM 1050 O O . LYS A 1 142 ? 14.407 10.726 12.241 1.00 88.38 142 LYS A O 1
ATOM 1055 N N . GLY A 1 143 ? 14.111 12.806 11.438 1.00 84.75 143 GLY A N 1
ATOM 1056 C CA . GLY A 1 143 ? 15.314 12.851 10.609 1.00 84.75 143 GLY A CA 1
ATOM 1057 C C . GLY A 1 143 ? 15.220 12.051 9.306 1.00 84.75 143 GLY A C 1
ATOM 1058 O O . GLY A 1 143 ? 16.200 11.992 8.565 1.00 84.75 143 GLY A O 1
ATOM 1059 N N . SER A 1 144 ? 14.068 11.439 9.007 1.00 87.38 144 SER A N 1
ATOM 1060 C CA . SER A 1 144 ? 13.808 10.808 7.713 1.00 87.38 144 SER A CA 1
ATOM 1061 C C . SER A 1 144 ? 12.913 11.691 6.835 1.00 87.38 144 SER A C 1
ATOM 1063 O O . SER A 1 144 ? 12.058 12.408 7.359 1.00 87.38 144 SER A O 1
ATOM 1065 N N . PRO A 1 145 ? 12.998 11.564 5.496 1.00 83.75 145 PRO A N 1
ATOM 1066 C CA . PRO A 1 145 ? 12.075 12.228 4.571 1.00 83.75 145 PRO A CA 1
ATOM 1067 C C . PRO A 1 145 ? 10.585 11.959 4.847 1.00 83.75 145 PRO A C 1
ATOM 1069 O O . PRO A 1 145 ? 9.724 12.737 4.446 1.00 83.75 145 PRO A O 1
ATOM 1072 N N . LEU A 1 146 ? 10.257 10.867 5.548 1.00 89.50 146 LEU A N 1
ATOM 1073 C CA . LEU A 1 146 ? 8.880 10.512 5.883 1.00 89.50 146 LEU A CA 1
ATOM 1074 C C . LEU A 1 146 ? 8.294 11.366 7.020 1.00 89.50 146 LEU A C 1
ATOM 1076 O O . LEU A 1 146 ? 7.072 11.459 7.115 1.00 89.50 146 LEU A O 1
ATOM 1080 N N . ALA A 1 147 ? 9.115 12.008 7.862 1.00 89.88 147 ALA A N 1
ATOM 1081 C CA . ALA A 1 147 ? 8.627 12.844 8.966 1.00 89.88 147 ALA A CA 1
ATOM 1082 C C . ALA A 1 147 ? 7.792 14.033 8.471 1.00 89.88 147 ALA A C 1
ATOM 1084 O O . ALA A 1 147 ? 6.737 14.335 9.032 1.00 89.88 147 ALA A O 1
ATOM 1085 N N . GLN A 1 148 ? 8.226 14.664 7.381 1.00 88.81 148 GLN A N 1
ATOM 1086 C CA . GLN A 1 148 ? 7.517 15.784 6.763 1.00 88.81 148 GLN A CA 1
ATOM 1087 C C . GLN A 1 148 ? 6.166 15.342 6.166 1.00 88.81 148 GLN A C 1
ATOM 1089 O O . GLN A 1 148 ? 5.182 16.077 6.243 1.00 88.81 148 GLN A O 1
ATOM 1094 N N . LEU A 1 149 ? 6.051 14.102 5.659 1.00 85.50 149 LEU A N 1
ATOM 1095 C CA . LEU A 1 149 ? 4.783 13.587 5.113 1.00 85.50 149 LEU A CA 1
ATOM 1096 C C . LEU A 1 149 ? 3.674 13.526 6.155 1.00 85.50 149 LEU A C 1
ATOM 1098 O O . LEU A 1 149 ? 2.508 13.733 5.814 1.00 85.50 149 LEU A O 1
ATOM 1102 N N . VAL A 1 150 ? 4.032 13.221 7.398 1.00 86.06 150 VAL A N 1
ATOM 1103 C CA . VAL A 1 150 ? 3.089 13.028 8.503 1.00 86.06 150 VAL A CA 1
ATOM 1104 C C . VAL A 1 150 ? 2.999 14.248 9.427 1.00 86.06 150 VAL A C 1
ATOM 1106 O O . VAL A 1 150 ? 2.365 14.170 10.475 1.00 86.06 150 VAL A O 1
ATOM 1109 N N . GLY A 1 151 ? 3.610 15.375 9.042 1.00 83.62 151 GLY A N 1
ATOM 1110 C CA . GLY A 1 151 ? 3.554 16.634 9.790 1.00 83.62 151 GLY A CA 1
ATOM 1111 C C . GLY A 1 151 ? 4.387 16.653 11.075 1.00 83.62 151 GLY A C 1
ATOM 1112 O O . GLY A 1 151 ? 4.122 17.470 11.952 1.00 83.62 151 GLY A O 1
ATOM 1113 N N . LEU A 1 152 ? 5.372 15.758 11.207 1.00 86.06 152 LEU A N 1
ATOM 1114 C CA . LEU A 1 152 ? 6.305 15.749 12.342 1.00 86.06 152 LEU A CA 1
ATOM 1115 C C . LEU A 1 152 ? 7.452 16.751 12.170 1.00 86.06 152 LEU A C 1
ATOM 1117 O O . LEU A 1 152 ? 8.058 17.158 13.160 1.00 86.06 152 LEU A O 1
ATOM 1121 N N . GLU A 1 153 ? 7.752 17.127 10.929 1.00 88.75 153 GLU A N 1
ATOM 1122 C CA . GLU A 1 153 ? 8.787 18.093 10.567 1.00 88.75 153 GLU A CA 1
ATOM 1123 C C . GLU A 1 153 ? 8.253 19.047 9.495 1.00 88.75 153 GLU A C 1
ATOM 1125 O O . GLU A 1 153 ? 7.411 18.670 8.677 1.00 88.75 153 GLU A O 1
ATOM 1130 N N . GLU A 1 154 ? 8.737 20.288 9.509 1.00 83.50 154 GLU A N 1
ATOM 1131 C CA . GLU A 1 154 ? 8.429 21.269 8.471 1.00 83.50 154 GLU A CA 1
ATOM 1132 C C . GLU A 1 154 ? 9.256 20.989 7.211 1.00 83.50 154 GLU A C 1
ATOM 1134 O O . GLU A 1 154 ? 10.433 20.632 7.283 1.00 83.50 154 GLU A O 1
ATOM 1139 N N . GLY A 1 155 ? 8.641 21.170 6.047 1.00 76.25 155 GLY A N 1
ATOM 1140 C CA . GLY A 1 155 ? 9.306 21.038 4.758 1.00 76.25 155 GLY A CA 1
ATOM 1141 C C . GLY A 1 155 ? 8.304 20.881 3.623 1.00 76.25 155 GLY A C 1
ATOM 1142 O O . GLY A 1 155 ? 7.188 20.402 3.835 1.00 76.25 155 GLY A O 1
ATOM 1143 N N . ASP A 1 156 ? 8.709 21.300 2.426 1.00 71.75 156 ASP A N 1
ATOM 1144 C CA . ASP A 1 156 ? 7.980 20.982 1.204 1.00 71.75 156 ASP A CA 1
ATOM 1145 C C . ASP A 1 156 ? 8.607 19.741 0.563 1.00 71.75 156 ASP A C 1
ATOM 1147 O O . ASP A 1 156 ? 9.768 19.743 0.150 1.00 71.75 156 ASP A O 1
ATOM 1151 N N . LEU A 1 157 ? 7.844 18.651 0.545 1.00 79.44 157 LEU A N 1
ATOM 1152 C CA . LEU A 1 157 ? 8.248 17.405 -0.091 1.00 79.44 157 LEU A CA 1
ATOM 1153 C C . LEU A 1 157 ? 7.872 17.458 -1.564 1.00 79.44 157 LEU A C 1
ATOM 1155 O O . LEU A 1 157 ? 6.716 17.218 -1.931 1.00 79.44 157 LEU A O 1
ATOM 1159 N N . GLU A 1 158 ? 8.884 17.676 -2.398 1.00 84.25 158 GLU A N 1
ATOM 1160 C CA . GLU A 1 158 ? 8.804 17.566 -3.855 1.00 84.25 158 GLU A CA 1
ATOM 1161 C C . GLU A 1 158 ? 8.723 16.091 -4.295 1.00 84.25 158 GLU A C 1
ATOM 1163 O O . GLU A 1 158 ? 9.627 15.543 -4.924 1.00 84.25 158 GLU A O 1
ATOM 1168 N N . ILE A 1 159 ? 7.638 15.411 -3.918 1.00 86.81 159 ILE A N 1
ATOM 1169 C CA . ILE A 1 159 ? 7.287 14.072 -4.408 1.00 86.81 159 ILE A CA 1
ATOM 1170 C C . ILE A 1 159 ? 5.875 14.087 -4.997 1.00 86.81 159 ILE A C 1
ATOM 1172 O O . ILE A 1 159 ? 5.059 14.953 -4.661 1.00 86.81 159 ILE A O 1
ATOM 1176 N N . SER A 1 160 ? 5.571 13.120 -5.864 1.00 85.62 160 SER A N 1
ATOM 1177 C CA . SER A 1 160 ? 4.262 13.040 -6.518 1.00 85.62 160 SER A CA 1
ATOM 1178 C C . SER A 1 160 ? 3.115 12.918 -5.507 1.00 85.62 160 SER A C 1
ATOM 1180 O O . SER A 1 160 ? 3.261 12.341 -4.425 1.00 85.62 160 SER A O 1
ATOM 1182 N N . VAL A 1 161 ? 1.941 13.456 -5.852 1.00 85.31 161 VAL A N 1
ATOM 1183 C CA . VAL A 1 161 ? 0.751 13.385 -4.986 1.00 85.31 161 VAL A CA 1
ATOM 1184 C C . VAL A 1 161 ? 0.342 11.925 -4.765 1.00 85.31 161 VAL A C 1
ATOM 1186 O O . VAL A 1 161 ? -0.054 11.551 -3.662 1.00 85.31 161 VAL A O 1
ATOM 1189 N N . GLU A 1 162 ? 0.514 11.085 -5.783 1.00 85.44 162 GLU A N 1
ATOM 1190 C CA . GLU A 1 162 ? 0.326 9.640 -5.736 1.00 85.44 162 GLU A CA 1
ATOM 1191 C C . GLU A 1 162 ? 1.267 8.981 -4.723 1.00 85.44 162 GLU A C 1
ATOM 1193 O O . GLU A 1 162 ? 0.810 8.195 -3.888 1.00 85.44 162 GLU A O 1
ATOM 1198 N N . ALA A 1 163 ? 2.559 9.332 -4.732 1.00 87.56 163 ALA A N 1
ATOM 1199 C CA . ALA A 1 163 ? 3.497 8.849 -3.726 1.00 87.56 163 ALA A CA 1
ATOM 1200 C C . ALA A 1 163 ? 3.100 9.324 -2.323 1.00 87.56 163 ALA A C 1
ATOM 1202 O O . ALA A 1 163 ? 3.060 8.508 -1.404 1.00 87.56 163 ALA A O 1
ATOM 1203 N N . ARG A 1 164 ? 2.740 10.605 -2.139 1.00 89.81 164 ARG A N 1
ATOM 1204 C CA . ARG A 1 164 ? 2.295 11.126 -0.828 1.00 89.81 164 ARG A CA 1
ATOM 1205 C C . ARG A 1 164 ? 1.104 10.348 -0.280 1.00 89.81 164 ARG A C 1
ATOM 1207 O O . ARG A 1 164 ? 1.159 9.907 0.869 1.00 89.81 164 ARG A O 1
ATOM 1214 N N . LEU A 1 165 ? 0.081 10.135 -1.110 1.00 89.88 165 LEU A N 1
ATOM 1215 C CA . LEU A 1 165 ? -1.099 9.341 -0.775 1.00 89.88 165 LEU A CA 1
ATOM 1216 C C . LEU A 1 165 ? -0.691 7.950 -0.277 1.00 89.88 165 LEU A C 1
ATOM 1218 O O . LEU A 1 165 ? -1.035 7.550 0.835 1.00 89.88 165 LEU A O 1
ATOM 1222 N N . VAL A 1 166 ? 0.067 7.215 -1.093 1.00 89.62 166 VAL A N 1
ATOM 1223 C CA . VAL A 1 166 ? 0.437 5.824 -0.807 1.00 89.62 166 VAL A CA 1
ATOM 1224 C C . VAL A 1 166 ? 1.304 5.710 0.447 1.00 89.62 166 VAL A C 1
ATOM 1226 O O . VAL A 1 166 ? 1.068 4.832 1.287 1.00 89.62 166 VAL A O 1
ATOM 1229 N N . LEU A 1 167 ? 2.290 6.597 0.588 1.00 92.19 167 LEU A N 1
ATOM 1230 C CA . LEU A 1 167 ? 3.199 6.622 1.727 1.00 92.19 167 LEU A CA 1
ATOM 1231 C C . LEU A 1 167 ? 2.435 6.904 3.027 1.00 92.19 167 LEU A C 1
ATOM 1233 O O . LEU A 1 167 ? 2.610 6.171 4.000 1.00 92.19 167 LEU A O 1
ATOM 1237 N N . ARG A 1 168 ? 1.532 7.894 3.038 1.00 93.19 168 ARG A N 1
ATOM 1238 C CA . ARG A 1 168 ? 0.698 8.222 4.209 1.00 93.19 168 ARG A CA 1
ATOM 1239 C C . ARG A 1 168 ? -0.265 7.094 4.577 1.00 93.19 168 ARG A C 1
ATOM 1241 O O . ARG A 1 168 ? -0.330 6.729 5.750 1.00 93.19 168 ARG A O 1
ATOM 1248 N N . CYS A 1 169 ? -0.958 6.511 3.593 1.00 92.31 169 CYS A N 1
ATOM 1249 C CA . CYS A 1 169 ? -1.829 5.350 3.799 1.00 92.31 169 CYS A CA 1
ATOM 1250 C C . CYS A 1 169 ? -1.072 4.209 4.487 1.00 92.31 169 CYS A C 1
ATOM 1252 O O . CYS A 1 169 ? -1.520 3.684 5.503 1.00 92.31 169 CYS A O 1
ATOM 1254 N N . THR A 1 170 ? 0.093 3.852 3.942 1.00 92.12 170 THR A N 1
ATOM 1255 C CA . THR A 1 170 ? 0.859 2.688 4.399 1.00 92.12 170 THR A CA 1
ATOM 1256 C C . THR A 1 170 ? 1.513 2.939 5.759 1.00 92.12 170 THR A C 1
ATOM 1258 O O . THR A 1 170 ? 1.490 2.053 6.607 1.00 92.12 170 THR A O 1
ATOM 1261 N N . LEU A 1 171 ? 2.046 4.142 6.013 1.00 92.31 171 LEU A N 1
ATOM 1262 C CA . LEU A 1 171 ? 2.587 4.513 7.329 1.00 92.31 171 LEU A CA 1
ATOM 1263 C C . LEU A 1 171 ? 1.521 4.478 8.421 1.00 92.31 171 LEU A C 1
ATOM 1265 O O . LEU A 1 171 ? 1.759 3.907 9.485 1.00 92.31 171 LEU A O 1
ATOM 1269 N N . GLY A 1 172 ? 0.357 5.077 8.156 1.00 91.50 172 GLY A N 1
ATOM 1270 C CA . GLY A 1 172 ? -0.751 5.080 9.104 1.00 91.50 172 GLY A CA 1
ATOM 1271 C C . GLY A 1 172 ? -1.239 3.663 9.400 1.00 91.50 172 GLY A C 1
ATOM 1272 O O . GLY A 1 172 ? -1.386 3.294 10.559 1.00 91.50 172 GLY A O 1
ATOM 1273 N N . GLU A 1 173 ? -1.407 2.837 8.366 1.00 90.25 173 GLU A N 1
ATOM 1274 C CA . GLU A 1 173 ? -1.779 1.427 8.513 1.00 90.25 173 GLU A CA 1
ATOM 1275 C C . GLU A 1 173 ? -0.756 0.644 9.353 1.00 90.25 173 GLU A C 1
ATOM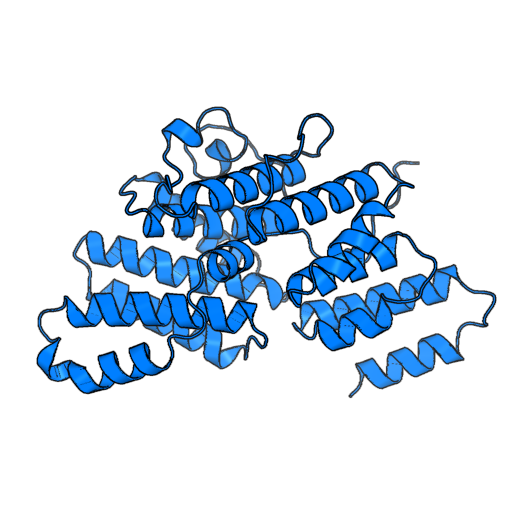 1277 O O . GLU A 1 173 ? -1.131 -0.012 10.325 1.00 90.25 173 GLU A O 1
ATOM 1282 N N . LEU A 1 174 ? 0.540 0.764 9.051 1.00 89.69 174 LEU A N 1
ATOM 1283 C CA . LEU A 1 174 ? 1.610 0.109 9.815 1.00 89.69 174 LEU A CA 1
ATOM 1284 C C . LEU A 1 174 ? 1.598 0.487 11.300 1.00 89.69 174 LEU A C 1
ATOM 1286 O O . LEU A 1 174 ? 1.750 -0.386 12.157 1.00 89.69 174 LEU A O 1
ATOM 1290 N N . ALA A 1 175 ? 1.419 1.773 11.607 1.00 88.81 175 ALA A N 1
ATOM 1291 C CA . ALA A 1 175 ? 1.336 2.259 12.979 1.00 88.81 175 ALA A CA 1
ATOM 1292 C C . ALA A 1 175 ? 0.130 1.668 13.720 1.00 88.81 175 ALA A C 1
ATOM 1294 O O . ALA A 1 175 ? 0.294 1.108 14.806 1.00 88.81 175 ALA A O 1
ATOM 1295 N N . VAL A 1 176 ? -1.060 1.706 13.109 1.00 86.94 176 VAL A N 1
ATOM 1296 C CA . VAL A 1 176 ? -2.283 1.133 13.696 1.00 86.94 176 VAL A CA 1
ATOM 1297 C C . VAL A 1 176 ? -2.109 -0.355 13.983 1.00 86.94 176 VAL A C 1
ATOM 1299 O O . VAL A 1 176 ? -2.490 -0.830 15.054 1.00 86.94 176 VAL A O 1
ATOM 1302 N N . HIS A 1 177 ? -1.486 -1.101 13.070 1.00 80.12 177 HIS A N 1
ATOM 1303 C CA . HIS A 1 177 ? -1.275 -2.533 13.263 1.00 80.12 177 HIS A CA 1
ATOM 1304 C C . HIS A 1 177 ? -0.305 -2.883 14.379 1.00 80.12 177 HIS A C 1
ATOM 1306 O O . HIS A 1 177 ? -0.508 -3.897 15.045 1.00 80.12 177 HIS A O 1
ATOM 1312 N N . GLY A 1 178 ? 0.709 -2.058 14.623 1.00 76.81 178 GLY A N 1
ATOM 1313 C CA . GLY A 1 178 ? 1.561 -2.237 15.794 1.00 76.81 178 GLY A CA 1
ATOM 1314 C C . GLY A 1 178 ? 1.009 -1.634 17.080 1.00 76.81 178 GLY A C 1
ATOM 1315 O O . GLY A 1 178 ? 1.725 -1.625 18.076 1.00 76.81 178 GLY A O 1
ATOM 1316 N N . GLY A 1 179 ? -0.230 -1.129 17.079 1.00 80.06 179 GLY A N 1
ATOM 1317 C CA . GLY A 1 179 ? -0.857 -0.547 18.263 1.00 80.06 179 GLY A CA 1
ATOM 1318 C C . GLY A 1 179 ? -0.269 0.804 18.669 1.00 80.06 179 GLY A C 1
ATOM 1319 O O . GLY A 1 179 ? -0.252 1.128 19.853 1.00 80.06 179 GLY A O 1
ATOM 1320 N N . VAL A 1 180 ? 0.242 1.576 17.707 1.00 82.25 180 VAL A N 1
ATOM 1321 C CA . VAL A 1 180 ? 0.761 2.924 17.955 1.00 82.25 180 VAL A CA 1
ATOM 1322 C C . VAL A 1 180 ? -0.403 3.897 18.086 1.00 82.25 180 VAL A C 1
ATOM 1324 O O . VAL A 1 180 ? -1.150 4.116 17.133 1.00 82.25 180 VAL A O 1
ATOM 1327 N N . ASP A 1 181 ? -0.512 4.508 19.261 1.00 82.44 181 ASP A N 1
ATOM 1328 C CA . ASP A 1 181 ? -1.468 5.572 19.561 1.00 82.44 181 ASP A CA 1
ATOM 1329 C C . ASP A 1 181 ? -0.739 6.923 19.601 1.00 82.44 181 ASP A C 1
ATOM 1331 O O . ASP A 1 181 ? -0.409 7.462 20.658 1.00 82.44 181 ASP A O 1
ATOM 1335 N N . GLU A 1 182 ? -0.382 7.432 18.419 1.00 87.94 182 GLU A N 1
ATOM 1336 C CA . GLU A 1 182 ? 0.306 8.715 18.269 1.00 87.94 182 GLU A CA 1
ATOM 1337 C C . GLU A 1 182 ? -0.509 9.684 17.388 1.00 87.94 182 GLU A C 1
ATOM 1339 O O . GLU A 1 182 ? -1.095 9.262 16.385 1.00 87.94 182 GLU A O 1
ATOM 1344 N N . PRO A 1 183 ? -0.517 11.003 17.682 1.00 88.69 183 PRO A N 1
ATOM 1345 C CA . PRO A 1 183 ? -1.352 11.973 16.961 1.00 88.69 183 PRO A CA 1
ATOM 1346 C C . PRO A 1 183 ? -1.127 12.016 15.442 1.00 88.69 183 PRO A C 1
ATOM 1348 O O . PRO A 1 183 ? -2.076 12.206 14.675 1.00 88.69 183 PRO A O 1
ATOM 1351 N N . TRP A 1 184 ? 0.116 11.801 14.996 1.00 91.94 184 TRP A N 1
ATOM 1352 C CA . TRP A 1 184 ? 0.463 11.831 13.575 1.00 91.94 184 TRP A CA 1
ATOM 1353 C C . TRP A 1 184 ? -0.221 10.708 12.786 1.00 91.94 184 TRP A C 1
ATOM 1355 O O . TRP A 1 184 ? -0.454 10.875 11.593 1.00 91.94 184 TRP A O 1
ATOM 1365 N N . VAL A 1 185 ? -0.587 9.587 13.424 1.00 92.44 185 VAL A N 1
ATOM 1366 C CA . VAL A 1 185 ? -1.200 8.427 12.752 1.00 92.44 185 VAL A CA 1
ATOM 1367 C C . VAL A 1 185 ? -2.540 8.827 12.149 1.00 92.44 185 VAL A C 1
ATOM 1369 O O . VAL A 1 185 ? -2.784 8.635 10.956 1.00 92.44 185 VAL A O 1
ATOM 1372 N N . ARG A 1 186 ? -3.400 9.461 12.956 1.00 91.31 186 ARG A N 1
ATOM 1373 C CA . ARG A 1 186 ? -4.687 9.977 12.482 1.00 91.31 186 ARG A CA 1
ATOM 1374 C C . ARG A 1 186 ? -4.492 11.051 11.418 1.00 91.31 186 ARG A C 1
ATOM 1376 O O . ARG A 1 186 ? -5.188 11.023 10.406 1.00 91.31 186 ARG A O 1
ATOM 1383 N N . GLN A 1 187 ? -3.565 11.982 11.643 1.00 90.94 187 GLN A N 1
ATOM 1384 C CA . GLN A 1 187 ? -3.276 13.058 10.697 1.00 90.94 187 GLN A CA 1
ATOM 1385 C C . GLN A 1 187 ? -2.842 12.503 9.336 1.00 90.94 187 GLN A C 1
ATOM 1387 O O . GLN A 1 187 ? -3.404 12.900 8.322 1.00 90.94 187 GLN A O 1
ATOM 1392 N N . ALA A 1 188 ? -1.922 11.538 9.312 1.00 91.81 188 ALA A N 1
ATOM 1393 C CA . ALA A 1 188 ? -1.449 10.894 8.094 1.00 91.81 188 ALA A CA 1
ATOM 1394 C C . ALA A 1 188 ? -2.599 10.242 7.316 1.00 91.81 188 ALA A C 1
ATOM 1396 O O . ALA A 1 188 ? -2.738 10.480 6.118 1.00 91.81 188 ALA A O 1
ATOM 1397 N N . LEU A 1 189 ? -3.456 9.475 7.999 1.00 93.50 189 LEU A N 1
ATOM 1398 C CA . LEU A 1 189 ? -4.602 8.804 7.380 1.00 93.50 189 LEU A CA 1
ATOM 1399 C C . LEU A 1 189 ? -5.623 9.803 6.817 1.00 93.50 189 LEU A C 1
ATOM 1401 O O . LEU A 1 189 ? -6.075 9.640 5.688 1.00 93.50 189 LEU A O 1
ATOM 1405 N N . VAL A 1 190 ? -5.958 10.861 7.561 1.00 91.75 190 VAL A N 1
ATOM 1406 C CA . VAL A 1 190 ? -6.891 11.903 7.094 1.00 91.75 190 VAL A CA 1
ATOM 1407 C C . VAL A 1 190 ? -6.303 12.688 5.920 1.00 91.75 190 VAL A C 1
ATOM 1409 O O . VAL A 1 190 ? -6.995 12.907 4.927 1.00 91.75 190 VAL A O 1
ATOM 1412 N N . SER A 1 191 ? -5.025 13.072 5.990 1.00 90.31 191 SER A N 1
ATOM 1413 C CA . SER A 1 191 ? -4.334 13.738 4.883 1.00 90.31 191 SER A CA 1
ATOM 1414 C C . SER A 1 191 ? -4.289 12.861 3.635 1.00 90.31 191 SER A C 1
ATOM 1416 O O . SER A 1 191 ? -4.504 13.375 2.544 1.00 90.31 191 SER A O 1
ATOM 1418 N N . ALA A 1 192 ? -4.100 11.547 3.782 1.00 90.69 192 ALA A N 1
ATOM 1419 C CA . ALA A 1 192 ? -4.157 10.614 2.661 1.00 90.69 192 ALA A CA 1
ATOM 1420 C C . ALA A 1 192 ? -5.543 10.603 1.990 1.00 90.69 192 ALA A C 1
ATOM 1422 O O . ALA A 1 192 ? -5.641 10.669 0.769 1.00 90.69 192 ALA A O 1
ATOM 1423 N N . LEU A 1 193 ? -6.633 10.582 2.767 1.00 88.88 193 LEU A N 1
ATOM 1424 C CA . LEU A 1 193 ? -7.988 10.666 2.204 1.00 88.88 193 LEU A CA 1
ATOM 1425 C C . LEU A 1 193 ? -8.220 12.000 1.476 1.00 88.88 193 LEU A C 1
ATOM 1427 O O . LEU A 1 193 ? -8.792 12.012 0.389 1.00 88.88 193 LEU A O 1
ATOM 1431 N N . SER A 1 194 ? -7.701 13.105 2.018 1.00 87.75 194 SER A N 1
ATOM 1432 C CA . SER A 1 194 ? -7.760 14.412 1.353 1.00 87.75 194 SER A CA 1
ATOM 1433 C C . SER A 1 194 ? -6.947 14.455 0.053 1.00 87.75 194 SER A C 1
ATOM 1435 O O . SER A 1 194 ? -7.407 15.050 -0.922 1.00 87.75 194 SER A O 1
ATOM 1437 N N . ASP A 1 195 ? -5.756 13.843 0.017 1.00 85.38 195 ASP A N 1
ATOM 1438 C CA . ASP A 1 195 ? -4.953 13.728 -1.208 1.00 85.38 195 ASP A CA 1
ATOM 1439 C C . ASP A 1 195 ? -5.727 12.944 -2.276 1.00 85.38 195 ASP A C 1
ATOM 1441 O O . ASP A 1 195 ? -5.759 13.330 -3.444 1.00 85.38 195 ASP A O 1
ATOM 1445 N N . PHE A 1 196 ? -6.398 11.862 -1.874 1.00 84.38 196 PHE A N 1
ATOM 1446 C CA . PHE A 1 196 ? -7.214 11.059 -2.776 1.00 84.38 196 PHE A CA 1
ATOM 1447 C C . PHE A 1 196 ? -8.402 11.834 -3.352 1.00 84.38 196 PHE A C 1
ATOM 1449 O O . PHE A 1 196 ? -8.648 11.753 -4.555 1.00 84.38 196 PHE A O 1
ATOM 1456 N N . ASP A 1 197 ? -9.119 12.604 -2.534 1.00 82.44 197 ASP A N 1
ATOM 1457 C CA . ASP A 1 197 ? -10.229 13.433 -3.012 1.00 82.44 197 ASP A CA 1
ATOM 1458 C C . ASP A 1 197 ? -9.747 14.492 -4.015 1.00 82.44 197 ASP A C 1
ATOM 1460 O O . ASP A 1 197 ? -10.375 14.698 -5.059 1.00 82.44 197 ASP A O 1
ATOM 1464 N N . GLY A 1 198 ? -8.591 15.108 -3.744 1.00 74.88 198 GLY A N 1
ATOM 1465 C CA . GLY A 1 198 ? -7.951 16.066 -4.647 1.00 74.88 198 GLY A CA 1
ATOM 1466 C C . GLY A 1 198 ? -7.503 15.450 -5.977 1.00 74.88 198 GLY A C 1
ATOM 1467 O O . GLY A 1 198 ? -7.591 16.102 -7.017 1.00 74.88 198 GLY A O 1
ATOM 1468 N N . LEU A 1 199 ? -7.082 14.182 -5.967 1.00 70.88 199 LEU A N 1
ATOM 1469 C CA . LEU A 1 199 ? -6.664 13.450 -7.165 1.00 70.88 199 LEU A CA 1
ATOM 1470 C C . LEU A 1 199 ? -7.825 13.078 -8.102 1.00 70.88 199 LEU A C 1
ATOM 1472 O O . LEU A 1 199 ? -7.569 12.743 -9.260 1.00 70.88 199 LEU A O 1
ATOM 1476 N N . GLN A 1 200 ? -9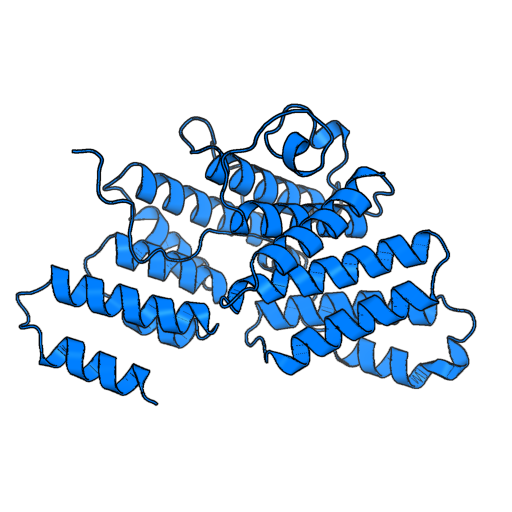.081 13.087 -7.626 1.00 66.50 200 GLN A N 1
ATOM 1477 C CA . GLN A 1 200 ? -10.254 12.549 -8.341 1.00 66.50 200 GLN A CA 1
ATOM 1478 C C . GLN A 1 200 ? -9.928 11.291 -9.176 1.00 66.50 200 GLN A C 1
ATOM 1480 O O . GLN A 1 200 ? -10.104 11.282 -10.402 1.00 66.50 200 GLN A O 1
ATOM 1485 N N . PRO A 1 201 ? -9.376 10.229 -8.568 1.00 58.62 201 PRO A N 1
ATOM 1486 C CA . PRO A 1 201 ? -8.487 9.334 -9.284 1.00 58.62 201 PRO A CA 1
ATOM 1487 C C . PRO A 1 201 ? -9.222 8.566 -10.374 1.00 58.62 201 PRO A C 1
ATOM 1489 O O . PRO A 1 201 ? -10.031 7.655 -10.134 1.00 58.62 201 PRO A O 1
ATOM 1492 N N . ARG A 1 202 ? -8.861 8.930 -11.607 1.00 54.81 202 ARG A N 1
ATOM 1493 C CA . ARG A 1 202 ? -9.072 8.116 -12.806 1.00 54.81 202 ARG A CA 1
ATOM 1494 C C . ARG A 1 202 ? -8.291 6.806 -12.718 1.00 54.81 202 ARG A C 1
ATOM 1496 O O . ARG A 1 202 ? -8.669 5.847 -13.380 1.00 54.81 202 ARG A O 1
ATOM 1503 N N . ASP A 1 203 ? -7.247 6.774 -11.890 1.00 63.81 203 ASP A N 1
ATOM 1504 C CA . ASP A 1 203 ? -6.386 5.627 -11.646 1.00 63.81 203 ASP A CA 1
ATOM 1505 C C . ASP A 1 203 ? -7.031 4.612 -10.669 1.00 63.81 203 ASP A C 1
ATOM 1507 O O . ASP A 1 203 ? -7.213 4.905 -9.480 1.00 63.81 203 ASP A O 1
ATOM 1511 N N . PRO A 1 204 ? -7.383 3.398 -11.128 1.00 68.69 204 PRO A N 1
ATOM 1512 C CA . PRO A 1 204 ? -7.920 2.347 -10.267 1.00 68.69 204 PRO A CA 1
ATOM 1513 C C . PRO A 1 204 ? -6.904 1.795 -9.254 1.00 68.69 204 PRO A C 1
ATOM 1515 O O . PRO A 1 204 ? -7.314 1.262 -8.223 1.00 68.69 204 PRO A O 1
ATOM 1518 N N . THR A 1 205 ? -5.602 1.908 -9.526 1.00 73.81 205 THR A N 1
ATOM 1519 C CA . THR A 1 205 ? -4.520 1.246 -8.774 1.00 73.81 205 THR A CA 1
ATOM 1520 C C . THR A 1 205 ? -4.177 1.923 -7.452 1.00 73.81 205 THR A C 1
ATOM 1522 O O . THR A 1 205 ? -3.562 1.296 -6.591 1.00 73.81 205 THR A O 1
ATOM 1525 N N . LEU A 1 206 ? -4.638 3.159 -7.243 1.00 78.56 206 LEU A N 1
ATOM 1526 C CA . LEU A 1 206 ? -4.481 3.890 -5.979 1.00 78.56 206 LEU A CA 1
ATOM 1527 C C . LEU A 1 206 ? -5.613 3.610 -4.981 1.00 78.56 206 LEU A C 1
ATOM 1529 O O . LEU A 1 206 ? -5.447 3.766 -3.772 1.00 78.56 206 LEU A O 1
ATOM 1533 N N . ARG A 1 207 ? -6.768 3.142 -5.466 1.00 79.75 207 ARG A N 1
ATOM 1534 C CA . ARG A 1 207 ? -7.946 2.838 -4.633 1.00 79.75 207 ARG A CA 1
ATOM 1535 C C . ARG A 1 207 ? -7.654 1.813 -3.538 1.00 79.75 207 ARG A C 1
ATOM 1537 O O . ARG A 1 207 ? -8.214 1.963 -2.450 1.00 79.75 207 ARG A O 1
ATOM 1544 N N . PRO A 1 208 ? -6.767 0.821 -3.759 1.00 80.94 208 PRO A N 1
ATOM 1545 C CA . PRO A 1 208 ? -6.382 -0.081 -2.700 1.00 80.94 208 PRO A CA 1
ATOM 1546 C C . PRO A 1 208 ? -5.779 0.557 -1.454 1.00 80.94 208 PRO A C 1
ATOM 1548 O O . PRO A 1 208 ? -5.995 0.092 -0.342 1.00 80.94 208 PRO A O 1
ATOM 1551 N N . PHE A 1 209 ? -5.033 1.642 -1.620 1.00 85.38 209 PHE A N 1
ATOM 1552 C CA . PHE A 1 209 ? -4.396 2.339 -0.506 1.00 85.38 209 PHE A CA 1
ATOM 1553 C C . PHE A 1 209 ? -5.429 3.088 0.339 1.00 85.38 209 PHE A C 1
ATOM 1555 O O . PHE A 1 209 ? -5.328 3.119 1.563 1.00 85.38 209 PHE A O 1
ATOM 1562 N N . VAL A 1 210 ? -6.476 3.610 -0.300 1.00 84.44 210 VAL A N 1
ATOM 1563 C CA . VAL A 1 210 ? -7.563 4.317 0.383 1.00 84.44 210 VAL A CA 1
ATOM 1564 C C . VAL A 1 210 ? -8.416 3.402 1.228 1.00 84.44 210 VAL A C 1
ATOM 1566 O O . VAL A 1 210 ? -8.670 3.735 2.380 1.00 84.44 210 VAL A O 1
ATOM 1569 N N . PHE A 1 211 ? -8.851 2.251 0.706 1.00 86.38 211 PHE A N 1
ATOM 1570 C CA . PHE A 1 211 ? -9.675 1.369 1.535 1.00 86.38 211 PHE A CA 1
ATOM 1571 C C . PHE A 1 211 ? -8.889 0.871 2.757 1.00 86.38 211 PHE A C 1
ATOM 1573 O O . PHE A 1 211 ? -9.459 0.743 3.837 1.00 86.38 211 PHE A O 1
ATOM 1580 N N . ARG A 1 212 ? -7.573 0.648 2.618 1.00 86.75 212 ARG A N 1
ATOM 1581 C CA . ARG A 1 212 ? -6.710 0.293 3.751 1.00 86.75 212 ARG A CA 1
ATOM 1582 C C . ARG A 1 212 ? -6.592 1.431 4.753 1.00 86.75 212 ARG A C 1
ATOM 1584 O O . ARG A 1 212 ? -6.738 1.201 5.949 1.00 86.75 212 ARG A O 1
ATOM 1591 N N . ALA A 1 213 ? -6.430 2.664 4.275 1.00 89.94 213 ALA A N 1
ATOM 1592 C CA . ALA A 1 213 ? -6.432 3.835 5.142 1.00 89.94 213 ALA A CA 1
ATOM 1593 C C . ALA A 1 213 ? -7.775 4.031 5.863 1.00 89.94 213 ALA A C 1
ATOM 1595 O O . ALA A 1 213 ? -7.775 4.370 7.041 1.00 89.94 213 ALA A O 1
ATOM 1596 N N . LEU A 1 214 ? -8.910 3.761 5.207 1.00 91.75 214 LEU A N 1
ATOM 1597 C CA . LEU A 1 214 ? -10.233 3.780 5.841 1.00 91.75 214 LEU A CA 1
ATOM 1598 C C . LEU A 1 214 ? -10.337 2.730 6.952 1.00 91.75 214 LEU A C 1
ATOM 1600 O O . LEU A 1 214 ? -10.786 3.052 8.049 1.00 91.75 214 LEU A O 1
ATOM 1604 N N . ALA A 1 215 ? -9.878 1.502 6.704 1.00 91.44 215 ALA A N 1
ATOM 1605 C CA . ALA A 1 215 ? -9.864 0.438 7.707 1.00 91.44 215 ALA A CA 1
ATOM 1606 C C . ALA A 1 215 ? -8.928 0.755 8.891 1.00 91.44 215 ALA A C 1
ATOM 1608 O O . ALA A 1 215 ? -9.287 0.533 10.047 1.00 91.44 215 ALA A O 1
ATOM 1609 N N . ALA A 1 216 ? -7.748 1.322 8.628 1.00 92.31 216 ALA A N 1
ATOM 1610 C CA . ALA A 1 216 ? -6.831 1.775 9.672 1.00 92.31 216 ALA A CA 1
ATOM 1611 C C . ALA A 1 216 ? -7.438 2.933 10.487 1.00 92.31 216 ALA A C 1
ATOM 1613 O O . ALA A 1 216 ? -7.405 2.922 11.718 1.00 92.31 216 ALA A O 1
ATOM 1614 N N . LEU A 1 217 ? -8.070 3.899 9.811 1.00 93.81 217 LEU A N 1
ATOM 1615 C CA . LEU A 1 217 ? -8.755 5.021 10.448 1.00 93.81 217 LEU A CA 1
ATOM 1616 C C . LEU A 1 217 ? -9.950 4.556 11.282 1.00 93.81 217 LEU A C 1
ATOM 1618 O O . LEU A 1 217 ? -10.209 5.144 12.332 1.00 93.81 217 LEU A O 1
ATOM 1622 N N . ALA A 1 218 ? -10.642 3.496 10.861 1.00 92.31 218 ALA A N 1
ATOM 1623 C CA . ALA A 1 218 ? -11.677 2.844 11.654 1.00 92.31 218 ALA A CA 1
ATOM 1624 C C . ALA A 1 218 ? -11.103 2.307 12.970 1.00 92.31 218 ALA A C 1
ATOM 1626 O O . ALA A 1 218 ? -11.656 2.588 14.031 1.00 92.31 218 ALA A O 1
ATOM 1627 N N . GLY A 1 219 ? -9.951 1.629 12.916 1.00 90.06 219 GLY A N 1
ATOM 1628 C CA . GLY A 1 219 ? -9.235 1.148 14.100 1.00 90.06 219 GLY A CA 1
ATOM 1629 C C . GLY A 1 219 ? -8.919 2.267 15.098 1.00 90.06 219 GLY A C 1
ATOM 1630 O O . GLY A 1 219 ? -9.291 2.168 16.267 1.00 90.06 219 GLY A O 1
ATOM 1631 N N . VAL A 1 220 ? -8.327 3.369 14.625 1.00 91.19 220 VAL A N 1
ATOM 1632 C CA . VAL A 1 220 ? -8.024 4.552 15.459 1.00 91.19 220 VAL A CA 1
ATOM 1633 C C . VAL A 1 220 ? -9.298 5.189 16.017 1.00 91.19 220 VAL A C 1
ATOM 1635 O O . VAL A 1 220 ? -9.361 5.593 17.176 1.00 91.19 220 VAL A O 1
ATOM 1638 N N . THR A 1 221 ? -10.339 5.305 15.195 1.00 90.81 221 THR A N 1
ATOM 1639 C CA . THR A 1 221 ? -11.623 5.896 15.599 1.00 90.81 221 THR A CA 1
ATOM 1640 C C . THR A 1 221 ? -12.304 5.050 16.684 1.00 90.81 221 THR A C 1
ATOM 1642 O O . THR A 1 221 ? -12.805 5.601 17.664 1.00 90.81 221 THR A O 1
ATOM 1645 N N . ASN A 1 222 ? -12.234 3.719 16.577 1.00 89.56 222 ASN A N 1
ATOM 1646 C CA . ASN A 1 222 ? -12.758 2.800 17.586 1.00 89.56 222 ASN A CA 1
ATOM 1647 C C . ASN A 1 222 ? -11.980 2.880 18.908 1.00 89.56 222 ASN A C 1
ATOM 1649 O O . ASN A 1 222 ? -12.592 2.910 19.972 1.00 89.56 222 ASN A O 1
ATOM 1653 N N . GLN A 1 223 ? -10.645 2.958 18.853 1.00 86.44 223 GLN A N 1
ATOM 1654 C CA . GLN A 1 223 ? -9.796 3.128 20.043 1.00 86.44 223 GLN A CA 1
ATOM 1655 C C . GLN A 1 223 ? -10.133 4.412 20.816 1.00 86.44 223 GLN A C 1
ATOM 1657 O O . GLN A 1 223 ? -10.111 4.418 22.043 1.00 86.44 223 GLN A O 1
ATOM 1662 N N . ASN A 1 224 ? -10.541 5.465 20.104 1.00 86.56 224 ASN A N 1
ATOM 1663 C CA . ASN A 1 224 ? -11.009 6.724 20.687 1.00 86.56 224 ASN A CA 1
ATOM 1664 C C . ASN A 1 224 ? -12.470 6.685 21.184 1.00 86.56 224 ASN A C 1
ATOM 1666 O O . ASN A 1 224 ? -13.017 7.713 21.580 1.00 86.56 224 ASN A O 1
ATOM 1670 N N . GLY A 1 225 ? -13.117 5.515 21.172 1.00 87.25 225 GLY A N 1
ATOM 1671 C CA . GLY A 1 225 ? -14.460 5.305 21.717 1.00 87.25 225 GLY A CA 1
ATOM 1672 C C . GLY A 1 225 ? -15.616 5.592 20.754 1.00 87.25 225 GLY A C 1
ATOM 1673 O O . GLY A 1 225 ? -16.773 5.477 21.163 1.00 87.25 225 GLY A O 1
ATOM 1674 N N . ASP A 1 226 ? -15.348 5.918 19.485 1.00 90.75 226 ASP A N 1
ATOM 1675 C CA . ASP A 1 226 ? -16.383 6.154 18.472 1.00 90.75 226 ASP A CA 1
ATOM 1676 C C . ASP A 1 226 ? -16.605 4.914 17.589 1.00 90.75 226 ASP A C 1
ATOM 1678 O O . ASP A 1 226 ? -16.226 4.841 16.417 1.00 90.75 226 ASP A O 1
ATOM 1682 N N . ALA A 1 227 ? -17.241 3.902 18.180 1.00 88.62 227 ALA A N 1
ATOM 1683 C CA . ALA A 1 227 ? -17.523 2.636 17.503 1.00 88.62 227 ALA A CA 1
ATOM 1684 C C . ALA A 1 227 ? -18.485 2.781 16.304 1.00 88.62 227 ALA A C 1
ATOM 1686 O O . ALA A 1 227 ? -18.420 1.984 15.370 1.00 88.62 227 ALA A O 1
ATOM 1687 N N . ILE A 1 228 ? -19.372 3.787 16.308 1.00 89.56 228 ILE A N 1
ATOM 1688 C CA . ILE A 1 228 ? -20.359 3.993 15.233 1.00 89.56 228 ILE A CA 1
ATOM 1689 C C . ILE A 1 228 ? -19.652 4.484 13.971 1.00 89.56 228 ILE A C 1
ATOM 1691 O O . ILE A 1 228 ? -19.828 3.908 12.895 1.00 89.56 228 ILE A O 1
ATOM 1695 N N . THR A 1 229 ? -18.821 5.520 14.100 1.00 92.62 229 THR A N 1
ATOM 1696 C CA . THR A 1 229 ? -18.047 6.032 12.966 1.00 92.62 229 THR A CA 1
ATOM 1697 C C . THR A 1 229 ? -17.036 4.993 12.487 1.00 92.62 229 THR A C 1
ATOM 1699 O O . THR A 1 229 ? -16.875 4.808 11.280 1.00 92.62 229 THR A O 1
ATOM 1702 N N . ALA A 1 230 ? -16.399 4.260 13.408 1.00 92.06 230 ALA A N 1
ATOM 1703 C CA . ALA A 1 230 ? -15.489 3.173 13.056 1.00 92.06 230 ALA A CA 1
ATOM 1704 C C . ALA A 1 230 ? -16.171 2.081 12.217 1.00 92.06 230 ALA A C 1
ATOM 1706 O O . ALA A 1 230 ? -15.639 1.671 11.185 1.00 92.06 230 ALA A O 1
ATOM 1707 N N . GLU A 1 231 ? -17.375 1.651 12.597 1.00 92.56 231 GLU A N 1
ATOM 1708 C CA . GLU A 1 231 ? -18.143 0.697 11.799 1.00 92.56 231 GLU A CA 1
ATOM 1709 C C . GLU A 1 231 ? -18.449 1.236 10.394 1.00 92.56 231 GLU A C 1
ATOM 1711 O O . GLU A 1 231 ? -18.261 0.519 9.408 1.00 92.56 231 GLU A O 1
ATOM 1716 N N . GLY A 1 232 ? -18.876 2.497 10.280 1.00 93.00 232 GLY A N 1
ATOM 1717 C CA . GLY A 1 232 ? -19.125 3.134 8.983 1.00 93.00 232 GLY A CA 1
ATOM 1718 C C . GLY A 1 232 ? -17.891 3.142 8.075 1.00 93.00 232 GLY A C 1
ATOM 1719 O O . GLY A 1 232 ? -17.995 2.862 6.878 1.00 93.00 232 GLY A O 1
ATOM 1720 N N . LEU A 1 233 ? -16.710 3.392 8.644 1.00 93.50 233 LEU A N 1
ATOM 1721 C CA . LEU A 1 233 ? -15.435 3.361 7.926 1.00 93.50 233 LEU A CA 1
ATOM 1722 C C . LEU A 1 233 ? -15.059 1.945 7.464 1.00 93.50 233 LEU A C 1
ATOM 1724 O O . LEU A 1 233 ? -14.676 1.779 6.305 1.00 93.50 233 LEU A O 1
ATOM 1728 N N . TYR A 1 234 ? -15.223 0.920 8.310 1.00 92.44 234 TYR A N 1
ATOM 1729 C CA . TYR A 1 234 ? -14.996 -0.476 7.909 1.00 92.44 234 TYR A CA 1
ATOM 1730 C C . TYR A 1 234 ? -15.938 -0.922 6.789 1.00 92.44 234 TYR A C 1
ATOM 1732 O O . TYR A 1 234 ? -15.486 -1.527 5.816 1.00 92.44 234 TYR A O 1
ATOM 1740 N N . ARG A 1 235 ? -17.231 -0.588 6.884 1.00 91.25 235 ARG A N 1
ATOM 1741 C CA . ARG A 1 235 ? -18.207 -0.891 5.826 1.00 91.25 235 ARG A CA 1
ATOM 1742 C C . ARG A 1 235 ? -17.834 -0.208 4.516 1.00 91.25 235 ARG A C 1
ATOM 1744 O O . ARG A 1 235 ? -17.768 -0.867 3.488 1.00 91.25 235 ARG A O 1
ATOM 1751 N N . THR A 1 236 ? -17.472 1.074 4.575 1.00 89.88 236 THR A N 1
ATOM 1752 C CA . THR A 1 236 ? -17.010 1.822 3.396 1.00 89.88 236 THR A CA 1
ATOM 1753 C C . THR A 1 236 ? -15.764 1.175 2.785 1.00 89.88 236 THR A C 1
ATOM 1755 O O . THR A 1 236 ? -15.670 1.041 1.566 1.00 89.88 236 THR A O 1
ATOM 1758 N N . ALA A 1 237 ? -14.811 0.728 3.609 1.00 88.81 237 ALA A N 1
ATOM 1759 C CA . ALA A 1 237 ? -13.623 0.030 3.128 1.00 88.81 237 ALA A CA 1
ATOM 1760 C C . ALA A 1 237 ? -13.983 -1.270 2.384 1.00 88.81 237 ALA A C 1
ATOM 1762 O O . ALA A 1 237 ? -13.465 -1.498 1.290 1.00 88.81 237 ALA A O 1
ATOM 1763 N N . LEU A 1 238 ? -14.894 -2.086 2.926 1.00 84.88 238 LEU A N 1
ATOM 1764 C CA . LEU A 1 238 ? -15.352 -3.327 2.288 1.00 84.88 238 LEU A CA 1
ATOM 1765 C C . LEU A 1 238 ? -16.135 -3.067 0.992 1.00 84.88 238 LEU A C 1
ATOM 1767 O O . LEU A 1 238 ? -15.814 -3.668 -0.036 1.00 84.88 238 LEU A O 1
ATOM 1771 N N . ASP A 1 239 ? -17.062 -2.106 0.995 1.00 83.44 239 ASP A N 1
ATOM 1772 C CA . ASP A 1 239 ? -17.838 -1.706 -0.189 1.00 83.44 239 ASP A CA 1
ATOM 1773 C C . ASP A 1 239 ? -16.921 -1.273 -1.343 1.00 83.44 239 ASP A C 1
ATOM 1775 O O . ASP A 1 239 ? -17.149 -1.598 -2.514 1.00 83.44 239 ASP A O 1
ATOM 1779 N N . HIS A 1 240 ? -15.842 -0.550 -1.022 1.00 76.56 240 HIS A N 1
ATOM 1780 C CA . HIS A 1 240 ? -14.831 -0.169 -2.003 1.00 76.56 240 HIS A CA 1
ATOM 1781 C C . HIS A 1 240 ? -14.146 -1.389 -2.619 1.00 76.56 240 HIS A C 1
ATOM 1783 O O . HIS A 1 240 ? -13.893 -1.401 -3.826 1.00 76.56 240 HIS A O 1
ATOM 1789 N N . VAL A 1 241 ? -13.863 -2.429 -1.838 1.00 72.88 241 VAL A N 1
ATOM 1790 C CA . VAL A 1 241 ? -13.248 -3.631 -2.394 1.00 72.88 241 VAL A CA 1
ATOM 1791 C C . VAL A 1 241 ? -14.207 -4.376 -3.326 1.00 72.88 241 VAL A C 1
ATOM 1793 O O . VAL A 1 241 ? -13.814 -4.747 -4.438 1.00 72.88 241 VAL A O 1
ATOM 1796 N N . GLU A 1 242 ? -15.464 -4.555 -2.921 1.00 70.75 242 GLU A N 1
ATOM 1797 C CA . GLU A 1 242 ? -16.469 -5.250 -3.733 1.00 70.75 242 GLU A CA 1
ATOM 1798 C C . GLU A 1 242 ? -16.747 -4.524 -5.052 1.00 70.75 242 GLU A C 1
ATOM 1800 O O . GLU A 1 242 ? -16.755 -5.137 -6.127 1.00 70.75 242 GLU A O 1
ATOM 1805 N N . LYS A 1 243 ? -16.904 -3.196 -4.991 1.00 67.94 243 LYS A N 1
ATOM 1806 C CA . LYS A 1 243 ? -17.206 -2.355 -6.154 1.00 67.94 243 LYS A CA 1
ATOM 1807 C C . LYS A 1 243 ? -16.117 -2.409 -7.221 1.00 67.94 243 LYS A C 1
ATOM 1809 O O . LYS A 1 243 ? -16.427 -2.333 -8.412 1.00 67.94 243 LYS A O 1
ATOM 1814 N N . TYR A 1 244 ? -14.853 -2.525 -6.817 1.00 62.53 244 TYR A N 1
ATOM 1815 C CA . TYR A 1 244 ? -13.722 -2.440 -7.742 1.00 62.53 244 TYR A CA 1
ATOM 1816 C C . TYR A 1 244 ? -13.100 -3.782 -8.104 1.00 62.53 244 TYR A C 1
ATOM 1818 O O . TYR A 1 244 ? -12.141 -3.786 -8.872 1.00 62.53 244 TYR A O 1
ATOM 1826 N N . LYS A 1 245 ? -13.674 -4.903 -7.629 1.00 58.59 245 LYS A N 1
ATOM 1827 C CA . LYS A 1 245 ? -13.250 -6.276 -7.956 1.00 58.59 245 LYS A CA 1
ATOM 1828 C C . LYS A 1 245 ? -11.728 -6.400 -8.028 1.00 58.59 245 LYS A C 1
ATOM 1830 O O . LYS A 1 245 ? -11.197 -6.946 -8.995 1.00 58.59 245 LYS A O 1
ATOM 1835 N N . THR A 1 246 ? -11.029 -5.853 -7.034 1.00 60.56 246 THR A N 1
ATOM 1836 C CA . THR A 1 246 ? -9.571 -5.934 -6.982 1.00 60.56 246 THR A CA 1
ATOM 1837 C C . THR A 1 246 ? -9.201 -7.417 -6.916 1.00 60.56 246 THR A C 1
ATOM 1839 O O . THR A 1 246 ? -9.468 -8.125 -5.942 1.00 60.56 246 THR A O 1
ATOM 1842 N N . SER A 1 247 ? -8.704 -7.931 -8.038 1.00 61.62 247 SER A N 1
ATOM 1843 C CA . SER A 1 247 ? -8.433 -9.350 -8.235 1.00 61.62 247 SER A CA 1
ATOM 1844 C C . SER A 1 247 ? -6.963 -9.648 -7.992 1.00 61.62 247 SER A C 1
ATOM 1846 O O . SER A 1 247 ? -6.104 -8.814 -8.268 1.00 61.62 247 SER A O 1
ATOM 1848 N N . GLY A 1 248 ? -6.676 -10.862 -7.530 1.00 73.19 248 GLY A N 1
ATOM 1849 C CA . GLY A 1 248 ? -5.317 -11.330 -7.286 1.00 73.19 248 GLY A CA 1
ATOM 1850 C C . GLY A 1 248 ? -4.997 -11.474 -5.802 1.00 73.19 248 GLY A C 1
ATOM 1851 O O . GLY A 1 248 ? -5.690 -10.944 -4.933 1.00 73.19 248 GLY A O 1
ATOM 1852 N N . GLN A 1 249 ? -3.922 -12.208 -5.530 1.00 77.50 249 GLN A N 1
ATOM 1853 C CA . GLN A 1 249 ? -3.560 -12.648 -4.181 1.00 77.50 249 GLN A CA 1
ATOM 1854 C C . GLN A 1 249 ? -3.331 -11.474 -3.226 1.00 77.50 249 GLN A C 1
ATOM 1856 O O . GLN A 1 249 ? -3.778 -11.504 -2.087 1.00 77.50 249 GLN A O 1
ATOM 1861 N N . ARG A 1 250 ? -2.711 -10.390 -3.701 1.00 82.06 250 ARG A N 1
ATOM 1862 C CA . ARG A 1 250 ? -2.454 -9.202 -2.883 1.00 82.06 250 ARG A CA 1
ATOM 1863 C C . ARG A 1 250 ? -3.739 -8.522 -2.399 1.00 82.06 250 ARG A C 1
ATOM 1865 O O . ARG A 1 250 ? -3.848 -8.142 -1.235 1.00 82.06 250 ARG A O 1
ATOM 1872 N N . ALA A 1 251 ? -4.737 -8.434 -3.278 1.00 79.31 251 ALA A N 1
ATOM 1873 C CA . ALA A 1 251 ? -6.048 -7.893 -2.944 1.00 79.31 251 ALA A CA 1
ATOM 1874 C C . ALA A 1 251 ? -6.856 -8.809 -2.017 1.00 79.31 251 ALA A C 1
ATOM 1876 O O . ALA A 1 251 ? -7.638 -8.324 -1.200 1.00 79.31 251 ALA A O 1
ATOM 1877 N N . GLU A 1 252 ? -6.668 -10.124 -2.118 1.00 82.94 252 GLU A N 1
ATOM 1878 C CA . GLU A 1 252 ? -7.223 -11.088 -1.163 1.00 82.94 252 GLU A CA 1
ATOM 1879 C C . GLU A 1 252 ? -6.593 -10.932 0.223 1.00 82.94 252 GLU A C 1
ATOM 1881 O O . GLU A 1 252 ? -7.327 -10.882 1.209 1.00 82.94 252 GLU A O 1
ATOM 1886 N N . THR A 1 253 ? -5.271 -10.754 0.306 1.00 86.44 253 THR A N 1
ATOM 1887 C CA . THR A 1 253 ? -4.580 -10.481 1.575 1.00 86.44 253 THR A CA 1
ATOM 1888 C C . THR A 1 253 ? -5.117 -9.217 2.240 1.00 86.44 253 THR A C 1
ATOM 1890 O O . THR A 1 253 ? -5.411 -9.222 3.434 1.00 86.44 253 THR A O 1
ATOM 1893 N N . TRP A 1 254 ? -5.304 -8.135 1.479 1.00 84.75 254 TRP A N 1
ATOM 1894 C CA . TRP A 1 254 ? -5.873 -6.906 2.029 1.00 84.75 254 TRP A CA 1
ATOM 1895 C C . TRP A 1 254 ? -7.307 -7.087 2.535 1.00 84.75 254 TRP A C 1
ATOM 1897 O O . TRP A 1 254 ? -7.623 -6.637 3.633 1.00 84.75 254 TRP A O 1
ATOM 1907 N N . ARG A 1 255 ? -8.170 -7.774 1.773 1.00 84.69 255 ARG A N 1
ATOM 1908 C CA . ARG A 1 255 ? -9.544 -8.089 2.207 1.00 84.69 255 ARG A CA 1
ATOM 1909 C C . ARG A 1 255 ? -9.574 -8.895 3.485 1.00 84.69 255 ARG A C 1
ATOM 1911 O O . ARG A 1 255 ? -10.322 -8.560 4.399 1.00 84.69 255 ARG A O 1
ATOM 1918 N N . SER A 1 256 ? -8.749 -9.936 3.535 1.00 87.94 256 SER A N 1
ATOM 1919 C CA . SER A 1 256 ? -8.595 -10.771 4.715 1.00 87.94 256 SER A CA 1
ATOM 1920 C C . SER A 1 256 ? -8.251 -9.910 5.924 1.00 87.94 256 SER A C 1
ATOM 1922 O O . SER A 1 256 ? -8.831 -10.084 6.990 1.00 87.94 256 SER A O 1
ATOM 1924 N N . TRP A 1 257 ? -7.340 -8.954 5.751 1.00 85.75 257 TRP A N 1
ATOM 1925 C CA . TRP A 1 257 ? -6.888 -8.106 6.841 1.00 85.75 257 TRP A CA 1
ATOM 1926 C C . TRP A 1 257 ? -7.952 -7.122 7.337 1.00 85.75 257 TRP A C 1
ATOM 1928 O O . TRP A 1 257 ? -8.154 -6.984 8.544 1.00 85.75 257 TRP A O 1
ATOM 1938 N N . VAL A 1 258 ? -8.672 -6.470 6.419 1.00 88.31 258 VAL A N 1
ATOM 1939 C CA . VAL A 1 258 ? -9.780 -5.572 6.778 1.00 88.31 258 VAL A CA 1
ATOM 1940 C C . VAL A 1 258 ? -10.899 -6.348 7.473 1.00 88.31 258 VAL A C 1
ATOM 1942 O O . VAL A 1 258 ? -11.401 -5.899 8.502 1.00 88.31 258 VAL A O 1
ATOM 1945 N N . SER A 1 259 ? -11.245 -7.529 6.958 1.00 90.38 259 SER A N 1
ATOM 1946 C CA . SER A 1 259 ? -12.294 -8.387 7.525 1.00 90.38 259 SER A CA 1
ATOM 1947 C C . SER A 1 259 ? -11.926 -8.890 8.918 1.00 90.38 259 SER A C 1
ATOM 1949 O O . SER A 1 259 ? -12.762 -8.870 9.816 1.00 90.38 259 SER A O 1
ATOM 1951 N N . GLU A 1 260 ? -10.663 -9.268 9.131 1.00 90.56 260 GLU A N 1
ATOM 1952 C CA . GLU A 1 260 ? -10.129 -9.643 10.444 1.00 90.56 260 GLU A CA 1
ATOM 1953 C C . GLU A 1 260 ? -10.249 -8.486 11.450 1.00 90.56 260 GLU A C 1
ATOM 1955 O O . GLU A 1 260 ? -10.745 -8.681 12.562 1.00 90.56 260 GLU A O 1
ATOM 1960 N N . GLY A 1 261 ? -9.860 -7.268 11.050 1.00 89.12 261 GLY A N 1
ATOM 1961 C CA . GLY A 1 261 ? -9.979 -6.070 11.885 1.00 89.12 261 GLY A CA 1
ATOM 1962 C C . GLY A 1 261 ? -11.429 -5.726 12.227 1.00 89.12 261 GLY A C 1
ATOM 1963 O O . GLY A 1 261 ? -11.748 -5.467 13.390 1.00 89.12 261 GLY A O 1
ATOM 1964 N N . PHE A 1 262 ? -12.325 -5.795 11.240 1.00 92.62 262 PHE A N 1
ATOM 1965 C CA . PHE A 1 262 ? -13.739 -5.508 11.454 1.00 92.62 262 PHE A CA 1
ATOM 1966 C C . PHE A 1 262 ? -14.401 -6.563 12.348 1.00 92.62 262 PHE A C 1
ATOM 1968 O O . PHE A 1 262 ? -15.084 -6.216 13.310 1.00 92.62 262 PHE A O 1
ATOM 1975 N N . ALA A 1 263 ? -14.136 -7.850 12.104 1.00 92.75 263 ALA A N 1
ATOM 1976 C CA . ALA A 1 263 ? -14.633 -8.939 12.940 1.00 92.75 263 ALA A CA 1
ATOM 1977 C C . ALA A 1 263 ? -14.181 -8.785 14.397 1.00 92.75 263 ALA A C 1
ATOM 1979 O O . ALA A 1 263 ? -14.990 -8.961 15.310 1.00 92.75 263 ALA A O 1
ATOM 1980 N N . LYS A 1 264 ? -12.911 -8.419 14.617 1.00 91.56 264 LYS A N 1
ATOM 1981 C CA . LYS A 1 264 ? -12.368 -8.151 15.953 1.00 91.56 264 LYS A CA 1
ATOM 1982 C C . LYS A 1 264 ? -13.118 -7.009 16.641 1.00 91.56 264 LYS A C 1
ATOM 1984 O O . LYS A 1 264 ? -13.596 -7.192 17.756 1.00 91.56 264 LYS A O 1
ATOM 1989 N N . MET A 1 265 ? -13.285 -5.875 15.960 1.00 92.25 265 MET A N 1
ATOM 1990 C CA . MET A 1 265 ? -14.020 -4.726 16.496 1.00 92.25 265 MET A CA 1
ATOM 1991 C C . MET A 1 265 ? -15.458 -5.102 16.891 1.00 92.25 265 MET A C 1
ATOM 1993 O O . MET A 1 265 ? -15.925 -4.742 17.970 1.00 92.25 265 MET A O 1
ATOM 1997 N N . LEU A 1 266 ? -16.160 -5.857 16.039 1.00 93.00 266 LEU A N 1
ATOM 1998 C CA . LEU A 1 266 ? -17.524 -6.311 16.320 1.00 93.00 266 LEU A CA 1
ATOM 1999 C C . LEU A 1 266 ? -17.593 -7.277 17.507 1.00 93.00 266 LEU A C 1
ATOM 2001 O O . LEU A 1 266 ? -18.535 -7.202 18.297 1.00 93.00 266 LEU A O 1
ATOM 2005 N N . ALA A 1 267 ? -16.607 -8.163 17.640 1.00 91.94 267 ALA A N 1
ATOM 2006 C CA . ALA A 1 267 ? -16.526 -9.128 18.732 1.00 91.94 267 ALA A CA 1
ATOM 2007 C C . ALA A 1 267 ? -16.233 -8.474 20.094 1.00 91.94 267 ALA A C 1
ATOM 2009 O O . ALA A 1 267 ? -16.682 -8.978 21.119 1.00 91.94 267 ALA A O 1
ATOM 2010 N N . GLU A 1 268 ? -15.518 -7.350 20.108 1.00 90.31 268 GLU A N 1
ATOM 2011 C CA . GLU A 1 268 ? -15.234 -6.561 21.316 1.00 90.31 268 GLU A CA 1
ATOM 2012 C C . GLU A 1 268 ? -16.396 -5.615 21.690 1.00 90.31 268 GLU A C 1
ATOM 2014 O O . GLU A 1 268 ? -16.430 -5.048 22.784 1.00 90.31 268 GLU A O 1
ATOM 2019 N N . GLY A 1 269 ? -17.374 -5.444 20.795 1.00 86.94 269 GLY A N 1
ATOM 2020 C CA . GLY A 1 269 ? -18.507 -4.544 20.973 1.00 86.94 269 GLY A CA 1
ATOM 2021 C C . GLY A 1 269 ? -19.609 -5.075 21.899 1.00 86.94 269 GLY A C 1
ATOM 2022 O O . GLY A 1 269 ? -19.838 -6.274 22.042 1.00 86.94 269 GLY A O 1
ATOM 2023 N N . ARG A 1 270 ? -20.406 -4.151 22.459 1.00 84.38 270 ARG A N 1
ATOM 2024 C CA . ARG A 1 270 ? -21.537 -4.452 23.370 1.00 84.38 270 ARG A CA 1
ATOM 2025 C C . ARG A 1 270 ? -22.617 -5.375 22.780 1.00 84.38 270 ARG A C 1
ATOM 2027 O O . ARG A 1 270 ? -23.370 -5.978 23.535 1.00 84.38 270 ARG A O 1
ATOM 2034 N N . HIS A 1 271 ? -22.694 -5.481 21.453 1.00 88.31 271 HIS A N 1
ATOM 2035 C CA . HIS A 1 271 ? -23.681 -6.290 20.726 1.00 88.31 271 HIS A CA 1
ATOM 2036 C C . HIS A 1 271 ? -23.075 -7.544 20.070 1.00 88.31 271 HIS A C 1
ATOM 2038 O O . HIS A 1 271 ? -23.684 -8.107 19.160 1.00 88.31 271 HIS A O 1
ATOM 2044 N N . ALA A 1 272 ? -21.893 -7.995 20.505 1.00 89.25 272 ALA A N 1
ATOM 2045 C CA . ALA A 1 272 ? -21.181 -9.120 19.891 1.00 89.25 272 ALA A CA 1
ATOM 2046 C C . ALA A 1 272 ? -22.037 -10.396 19.770 1.00 89.25 272 ALA A C 1
ATOM 2048 O O . ALA A 1 272 ? -22.061 -11.029 18.715 1.00 89.25 272 ALA A O 1
ATOM 2049 N N . GLU A 1 273 ? -22.808 -10.746 20.808 1.00 89.19 273 GLU A N 1
ATOM 2050 C CA . GLU A 1 273 ? -23.675 -11.936 20.792 1.00 89.19 273 GLU A CA 1
ATOM 2051 C C . GLU A 1 273 ? -24.773 -11.854 19.723 1.00 89.19 273 GLU A C 1
ATOM 2053 O O . GLU A 1 273 ? -25.039 -12.832 19.024 1.00 89.19 273 GLU A O 1
ATOM 2058 N N . GLN A 1 274 ? -25.371 -10.673 19.550 1.00 92.81 274 GLN A N 1
ATOM 2059 C CA . GLN A 1 274 ? -26.414 -10.421 18.549 1.00 92.81 274 GLN A CA 1
ATOM 2060 C C . GLN A 1 274 ? -25.842 -10.417 17.124 1.00 92.81 274 GLN A C 1
ATOM 2062 O O . GLN A 1 274 ? -26.552 -10.729 16.171 1.00 92.81 274 GLN A O 1
ATOM 2067 N N . ARG A 1 275 ? -24.549 -10.105 16.978 1.00 91.81 275 ARG A N 1
ATOM 2068 C CA . ARG A 1 275 ? -23.843 -9.993 15.692 1.00 91.81 275 ARG A CA 1
ATOM 2069 C C . ARG A 1 275 ? -22.972 -11.200 15.360 1.00 91.81 275 ARG A C 1
ATOM 2071 O O . ARG A 1 275 ? -22.166 -11.151 14.434 1.00 91.81 275 ARG A O 1
ATOM 2078 N N . ARG A 1 276 ? -23.155 -12.317 16.066 1.00 93.81 276 ARG A N 1
ATOM 2079 C CA . ARG A 1 276 ? -22.338 -13.526 15.903 1.00 93.81 276 ARG A CA 1
ATOM 2080 C C . ARG A 1 276 ? -22.277 -14.036 14.460 1.00 93.81 276 ARG A C 1
ATOM 2082 O O . ARG A 1 276 ? -21.210 -14.442 14.016 1.00 93.81 276 ARG A O 1
ATOM 2089 N N . ALA A 1 277 ? -23.393 -13.996 13.732 1.00 94.25 277 ALA A N 1
ATOM 2090 C CA . ALA A 1 277 ? -23.444 -14.436 12.337 1.00 94.25 277 ALA A CA 1
ATOM 2091 C C . ALA A 1 277 ? -22.593 -13.550 11.408 1.00 94.25 277 ALA A C 1
ATOM 2093 O O . ALA A 1 277 ? -21.898 -14.062 10.537 1.00 94.25 277 ALA A O 1
ATOM 2094 N N . GLU A 1 278 ? -22.603 -12.234 11.624 1.00 93.75 278 GLU A N 1
ATOM 2095 C CA . GLU A 1 278 ? -21.799 -11.281 10.849 1.00 93.75 278 GLU A CA 1
ATOM 2096 C C . GLU A 1 278 ? -20.306 -11.438 11.154 1.00 93.75 278 GLU A C 1
ATOM 2098 O O . GLU A 1 278 ? -19.493 -11.507 10.237 1.00 93.75 278 GLU A O 1
ATOM 2103 N N . ILE A 1 279 ? -19.948 -11.595 12.434 1.00 94.12 279 ILE A N 1
ATOM 2104 C CA . ILE A 1 279 ? -18.568 -11.881 12.856 1.00 94.12 279 ILE A CA 1
ATOM 2105 C C . ILE A 1 279 ? -18.060 -13.164 12.184 1.00 94.12 279 ILE A C 1
ATOM 2107 O O . ILE A 1 279 ? -16.953 -13.184 11.652 1.00 94.12 279 ILE A O 1
ATOM 2111 N N . GLN A 1 280 ? -18.873 -14.224 12.168 1.00 94.12 280 GLN A N 1
ATOM 2112 C CA . GLN A 1 280 ? -18.520 -15.489 11.518 1.00 94.12 280 GLN A CA 1
ATOM 2113 C C . GLN A 1 280 ? -18.364 -15.350 10.000 1.00 94.12 280 GLN A C 1
ATOM 2115 O O . GLN A 1 280 ? -17.457 -15.956 9.435 1.00 94.12 280 GLN A O 1
ATOM 2120 N N . ALA A 1 281 ? -19.210 -14.551 9.345 1.00 92.56 281 ALA A N 1
ATOM 2121 C CA . ALA A 1 281 ? -19.095 -14.285 7.914 1.00 92.56 281 ALA A CA 1
ATOM 2122 C C . ALA A 1 281 ? -17.774 -13.573 7.583 1.00 92.56 281 ALA A C 1
ATOM 2124 O O . ALA A 1 281 ? -17.029 -14.045 6.729 1.00 92.56 281 ALA A O 1
ATOM 2125 N N . LEU A 1 282 ? -17.426 -12.520 8.330 1.00 92.00 282 LEU A N 1
ATOM 2126 C CA . LEU A 1 282 ? -16.156 -11.803 8.163 1.00 92.00 282 LEU A CA 1
ATOM 2127 C C . LEU A 1 282 ? -14.945 -12.709 8.429 1.00 92.00 282 LEU A C 1
ATOM 2129 O O . LEU A 1 282 ? -13.962 -12.672 7.695 1.00 92.00 282 LEU A O 1
ATOM 2133 N N . GLN A 1 283 ? -15.019 -13.567 9.450 1.00 91.12 283 GLN A N 1
ATOM 2134 C CA . GLN A 1 283 ? -13.963 -14.540 9.749 1.00 91.12 283 GLN A CA 1
ATOM 2135 C C . GLN A 1 283 ? -13.795 -15.591 8.643 1.00 91.12 283 GLN A C 1
ATOM 2137 O O . GLN A 1 283 ? -12.674 -16.024 8.389 1.00 91.12 283 GLN A O 1
ATOM 2142 N N . ALA A 1 284 ? -14.874 -15.985 7.960 1.00 90.06 284 ALA A N 1
ATOM 2143 C CA . ALA A 1 284 ? -14.810 -16.916 6.833 1.00 90.06 284 ALA A CA 1
ATOM 2144 C C . ALA A 1 284 ? -14.115 -16.320 5.591 1.00 90.06 284 ALA A C 1
ATOM 2146 O O . ALA A 1 284 ? -13.644 -17.069 4.732 1.00 90.06 284 ALA A O 1
ATOM 2147 N N . GLU A 1 285 ? -14.021 -14.992 5.493 1.00 84.50 285 GLU A N 1
ATOM 2148 C CA . GLU A 1 285 ? -13.301 -14.299 4.418 1.00 84.50 285 GLU A CA 1
ATOM 2149 C C . GLU A 1 285 ? -11.791 -14.190 4.661 1.00 84.50 285 GLU A C 1
ATOM 2151 O O . GLU A 1 285 ? -11.036 -13.898 3.728 1.00 84.50 285 GLU A O 1
ATOM 2156 N N . VAL A 1 286 ? -11.329 -14.457 5.886 1.00 84.25 286 VAL A N 1
ATOM 2157 C CA . VAL A 1 286 ? -9.913 -14.386 6.252 1.00 84.25 286 VAL A CA 1
ATOM 2158 C C . VAL A 1 286 ? -9.147 -15.524 5.567 1.00 84.25 286 VAL A C 1
ATOM 2160 O O . VAL A 1 286 ? -9.366 -16.706 5.835 1.00 84.25 286 VAL A O 1
ATOM 2163 N N . LYS A 1 287 ? -8.231 -15.172 4.661 1.00 75.19 287 LYS A N 1
ATOM 2164 C CA . LYS A 1 287 ? -7.417 -16.094 3.854 1.00 75.19 287 LYS A CA 1
ATOM 2165 C C . LYS A 1 287 ? -5.955 -15.647 3.854 1.00 75.19 287 LYS A C 1
ATOM 2167 O O . LYS A 1 287 ? -5.667 -14.461 3.784 1.00 75.19 287 LYS A O 1
ATOM 2172 N N . HIS A 1 288 ? -5.030 -16.610 3.853 1.00 60.81 288 HIS A N 1
ATOM 2173 C CA . HIS A 1 288 ? -3.595 -16.383 3.610 1.00 60.81 288 HIS A CA 1
ATOM 2174 C C . HIS A 1 288 ? -2.936 -15.292 4.488 1.00 60.81 288 HIS A C 1
ATOM 2176 O O . HIS A 1 288 ? -2.301 -14.367 3.991 1.00 60.81 288 HIS A O 1
ATOM 2182 N N . SER A 1 289 ? -3.018 -15.428 5.814 1.00 64.88 289 SER A N 1
ATOM 2183 C CA . SER A 1 289 ? -2.501 -14.447 6.784 1.00 64.88 289 SER A CA 1
ATOM 2184 C C . SER A 1 289 ? -1.007 -14.593 7.127 1.00 64.88 289 SER A C 1
ATOM 2186 O O . SER A 1 289 ? -0.611 -14.299 8.257 1.00 64.88 289 SER A O 1
ATOM 2188 N N . SER A 1 290 ? -0.163 -15.091 6.215 1.00 84.12 290 SER A N 1
ATOM 2189 C CA . SER A 1 290 ? 1.266 -15.217 6.533 1.00 84.12 290 SER A CA 1
ATOM 2190 C C . SER A 1 290 ? 1.919 -13.839 6.657 1.00 84.12 290 SER A C 1
ATOM 2192 O O . SER A 1 290 ? 1.537 -12.880 5.979 1.00 84.12 290 SER A O 1
ATOM 2194 N N . THR A 1 291 ? 2.943 -13.735 7.502 1.00 85.62 291 THR A N 1
ATOM 2195 C CA . THR A 1 291 ? 3.716 -12.501 7.688 1.00 85.62 291 THR A CA 1
ATOM 2196 C C . THR A 1 291 ? 4.297 -11.995 6.366 1.00 85.62 291 THR A C 1
ATOM 2198 O O . THR A 1 291 ? 4.265 -10.799 6.084 1.00 85.62 291 THR A O 1
ATOM 2201 N N . SER A 1 292 ? 4.788 -12.899 5.513 1.00 87.69 292 SER A N 1
ATOM 2202 C CA . SER A 1 292 ? 5.305 -12.563 4.179 1.00 87.69 292 SER A CA 1
ATOM 2203 C C . SER A 1 292 ? 4.216 -12.037 3.242 1.00 87.69 292 SER A C 1
ATOM 2205 O O . SER A 1 292 ? 4.440 -11.049 2.546 1.00 87.69 292 SER A O 1
ATOM 2207 N N . ALA A 1 293 ? 3.013 -12.625 3.267 1.00 87.62 293 ALA A N 1
ATOM 2208 C CA . ALA A 1 293 ? 1.886 -12.127 2.480 1.00 87.62 293 ALA A CA 1
ATOM 2209 C C . ALA A 1 293 ? 1.482 -10.713 2.919 1.00 87.62 293 ALA A C 1
ATOM 2211 O O . ALA A 1 293 ? 1.272 -9.852 2.068 1.00 87.62 293 ALA A O 1
ATOM 2212 N N . ARG A 1 294 ? 1.439 -10.445 4.233 1.00 87.12 294 ARG A N 1
ATOM 2213 C CA . ARG A 1 294 ? 1.154 -9.105 4.777 1.00 87.12 294 ARG A CA 1
ATOM 2214 C C . ARG A 1 294 ? 2.229 -8.085 4.391 1.00 87.12 294 ARG A C 1
ATOM 2216 O O . ARG A 1 294 ? 1.883 -6.996 3.944 1.00 87.12 294 ARG A O 1
ATOM 2223 N N . ARG A 1 295 ? 3.517 -8.445 4.478 1.00 89.62 295 ARG A N 1
ATOM 2224 C CA . ARG A 1 295 ? 4.625 -7.587 4.019 1.00 89.62 295 ARG A CA 1
ATOM 2225 C C . ARG A 1 295 ? 4.468 -7.238 2.550 1.00 89.62 295 ARG A C 1
ATOM 2227 O O . ARG A 1 295 ? 4.337 -6.066 2.219 1.00 89.62 295 ARG A O 1
ATOM 2234 N N . TRP A 1 296 ? 4.375 -8.247 1.688 1.00 90.69 296 TRP A N 1
ATOM 2235 C CA . TRP A 1 296 ? 4.150 -8.056 0.256 1.00 90.69 296 TRP A CA 1
ATOM 2236 C C . TRP A 1 296 ? 2.947 -7.154 -0.038 1.00 90.69 296 TRP A C 1
ATOM 2238 O O . TRP A 1 296 ? 3.033 -6.240 -0.856 1.00 90.69 296 TRP A O 1
ATOM 2248 N N . ALA A 1 297 ? 1.849 -7.355 0.689 1.00 88.19 297 ALA A N 1
ATOM 2249 C CA . ALA A 1 297 ? 0.643 -6.565 0.542 1.00 88.19 297 ALA A CA 1
ATOM 2250 C C . ALA A 1 297 ? 0.854 -5.074 0.863 1.00 88.19 297 ALA A C 1
ATOM 2252 O O . ALA A 1 297 ? 0.252 -4.229 0.202 1.00 88.19 297 ALA A O 1
ATOM 2253 N N . LEU A 1 298 ? 1.744 -4.715 1.785 1.00 88.75 298 LEU A N 1
ATOM 2254 C CA . LEU A 1 298 ? 2.008 -3.321 2.160 1.00 88.75 298 LEU A CA 1
ATOM 2255 C C . LEU A 1 298 ? 3.050 -2.614 1.285 1.00 88.75 298 LEU A C 1
ATOM 2257 O O . LEU A 1 298 ? 3.004 -1.393 1.171 1.00 88.75 298 LEU A O 1
ATOM 2261 N N . LEU A 1 299 ? 3.971 -3.355 0.669 1.00 90.44 299 LEU A N 1
ATOM 2262 C CA . LEU A 1 299 ? 5.119 -2.785 -0.043 1.00 90.44 299 LEU A CA 1
ATOM 2263 C C . LEU A 1 299 ? 4.726 -1.987 -1.280 1.00 90.44 299 LEU A C 1
ATOM 2265 O O . LEU A 1 299 ? 4.065 -2.506 -2.175 1.00 90.44 299 LEU A O 1
ATOM 2269 N N . TRP A 1 300 ? 5.199 -0.757 -1.413 1.00 87.94 300 TRP A N 1
ATOM 2270 C CA . TRP A 1 300 ? 4.926 0.022 -2.615 1.00 87.94 300 TRP A CA 1
ATOM 2271 C C . TRP A 1 300 ? 6.142 0.112 -3.529 1.00 87.94 300 TRP A C 1
ATOM 2273 O O . TRP A 1 300 ? 7.293 0.143 -3.093 1.00 87.94 300 TRP A O 1
ATOM 2283 N N . LEU A 1 301 ? 5.851 0.131 -4.825 1.00 88.50 301 LEU A N 1
ATOM 2284 C CA . LEU A 1 301 ? 6.803 0.332 -5.901 1.00 88.50 301 LEU A CA 1
ATOM 2285 C C . LEU A 1 301 ? 6.128 1.205 -6.967 1.00 88.50 301 LEU A C 1
ATOM 2287 O O . LEU A 1 301 ? 4.932 0.992 -7.231 1.00 88.50 301 LEU A O 1
ATOM 2291 N N . PRO A 1 302 ? 6.873 2.112 -7.624 1.00 81.50 302 PRO A N 1
ATOM 2292 C CA . PRO A 1 302 ? 6.336 2.972 -8.673 1.00 81.50 302 PRO A CA 1
ATOM 2293 C C . PRO A 1 302 ? 5.648 2.162 -9.781 1.00 81.50 302 PRO A C 1
ATOM 2295 O O . PRO A 1 302 ? 6.072 1.033 -10.0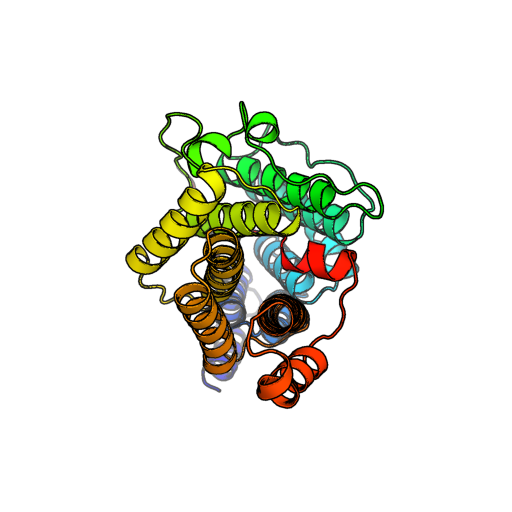63 1.00 81.50 302 PRO A O 1
ATOM 2298 N N . PRO A 1 303 ? 4.582 2.686 -10.406 1.00 82.69 303 PRO A N 1
ATOM 2299 C CA . PRO A 1 303 ? 3.952 2.021 -11.537 1.00 82.69 303 PRO A CA 1
ATOM 2300 C C . PRO A 1 303 ? 4.932 1.910 -12.720 1.00 82.69 303 PRO A C 1
ATOM 2302 O O . PRO A 1 303 ? 5.889 2.683 -12.816 1.00 82.69 303 PRO A O 1
ATOM 2305 N N . PRO A 1 304 ? 4.706 0.968 -13.651 1.00 77.62 304 PRO A N 1
ATOM 2306 C CA . PRO A 1 304 ? 5.452 0.921 -14.902 1.00 77.62 304 PRO A CA 1
ATOM 2307 C C . PRO A 1 304 ? 5.141 2.175 -15.738 1.00 77.62 304 PRO A C 1
ATOM 2309 O O . PRO A 1 304 ? 4.088 2.272 -16.374 1.00 77.62 304 PRO A O 1
ATOM 2312 N N . LEU A 1 305 ? 6.038 3.165 -15.697 1.00 65.94 305 LEU A N 1
ATOM 2313 C CA . LEU A 1 305 ? 5.872 4.435 -16.403 1.00 65.94 305 LEU A CA 1
ATOM 2314 C C . LEU A 1 305 ? 6.019 4.240 -17.916 1.00 65.94 305 LEU A C 1
ATOM 2316 O O . LEU A 1 305 ? 6.992 3.653 -18.384 1.00 65.94 305 LEU A O 1
ATOM 2320 N N . ALA A 1 306 ? 5.083 4.810 -18.681 1.00 46.75 306 ALA A N 1
ATOM 2321 C CA . ALA A 1 306 ? 5.160 4.862 -20.140 1.00 46.75 306 ALA A CA 1
ATOM 2322 C C . ALA A 1 306 ? 6.233 5.842 -20.656 1.00 46.75 306 ALA A C 1
ATOM 2324 O O . ALA A 1 306 ? 6.534 5.835 -21.845 1.00 46.75 306 ALA A O 1
ATOM 2325 N N . ARG A 1 307 ? 6.823 6.673 -19.783 1.00 39.69 307 ARG A N 1
ATOM 2326 C CA . ARG A 1 307 ? 7.957 7.551 -20.095 1.00 39.69 307 ARG A CA 1
ATOM 2327 C C . ARG A 1 307 ? 8.842 7.708 -18.859 1.00 39.69 307 ARG A C 1
ATOM 2329 O O . ARG A 1 307 ? 8.396 8.256 -17.857 1.00 39.69 307 ARG A O 1
ATOM 2336 N N . ALA A 1 308 ? 10.093 7.253 -18.940 1.00 37.12 308 ALA A N 1
ATOM 2337 C CA . ALA A 1 308 ? 11.161 7.990 -18.271 1.00 37.12 308 ALA A CA 1
ATOM 2338 C C . ALA A 1 308 ? 11.152 9.388 -18.899 1.00 37.12 308 ALA A C 1
ATOM 2340 O O . ALA A 1 308 ? 10.969 9.484 -20.115 1.00 37.12 308 ALA A O 1
ATOM 2341 N N . GLU A 1 309 ? 11.234 10.438 -18.089 1.00 31.61 309 GLU A N 1
ATOM 2342 C CA . GLU A 1 309 ? 11.201 11.822 -18.563 1.00 31.61 309 GLU A CA 1
ATOM 2343 C C . GLU A 1 309 ? 12.038 11.984 -19.843 1.00 31.61 309 GLU A C 1
ATOM 2345 O O . GLU A 1 309 ? 13.158 11.457 -19.902 1.00 31.61 309 GLU A O 1
ATOM 2350 N N . PRO A 1 310 ? 11.513 12.652 -20.889 1.00 30.95 310 PRO A N 1
ATOM 2351 C CA . PRO A 1 310 ? 12.372 13.072 -21.980 1.00 30.95 310 PRO A CA 1
ATOM 2352 C C . PRO A 1 310 ? 13.463 13.929 -21.346 1.00 30.95 310 PRO A C 1
ATOM 2354 O O . PRO A 1 310 ? 13.163 14.839 -20.573 1.00 30.95 310 PRO A O 1
ATOM 2357 N N . GLY A 1 311 ? 14.713 13.554 -21.602 1.00 28.86 311 GLY A N 1
ATOM 2358 C CA . GLY A 1 311 ? 15.863 14.232 -21.044 1.00 28.86 311 GLY A CA 1
ATOM 2359 C C . GLY A 1 311 ? 15.737 15.740 -21.208 1.00 28.86 311 GLY A C 1
ATOM 2360 O O . GLY A 1 311 ? 15.300 16.246 -22.241 1.00 28.86 311 GLY A O 1
ATOM 2361 N N . ILE A 1 312 ? 16.153 16.433 -20.158 1.00 29.66 312 ILE A N 1
ATOM 2362 C CA . ILE A 1 312 ? 16.888 17.679 -20.305 1.00 29.66 312 ILE A CA 1
ATOM 2363 C C . ILE A 1 312 ? 17.934 17.426 -21.406 1.00 29.66 312 ILE A C 1
ATOM 2365 O O . ILE A 1 312 ? 18.820 16.587 -21.219 1.00 29.66 312 ILE A O 1
ATOM 2369 N N . GLU A 1 313 ? 17.742 18.060 -22.564 1.00 30.91 313 GLU A N 1
ATOM 2370 C CA . GLU A 1 313 ? 18.789 18.252 -23.576 1.00 30.91 313 GLU A CA 1
ATOM 2371 C C . GLU A 1 313 ? 19.860 19.215 -23.051 1.00 30.91 313 GLU A C 1
ATOM 2373 O O . GLU A 1 313 ? 19.489 20.211 -22.382 1.00 30.91 313 GLU A O 1
#

pLDDT: mean 82.59, std 12.53, range [28.86, 94.25]

Secondary structure (DSSP, 8-state):
-HHHHHHHHHHHHS-TT-HHHHHHHHHHHHHHHHHTT-HHHHHHHHTT-S-HHHHHHHHHHHHHHT-HHHHHHHHTT--SSHHHHHHHHHHHHHHHHHHT--PPPP-TTS-HHHHHHHHHHHHHHHHT-TTT-----HHHHTTSHHHHHTTSS-----S-HHHHHHHHHHHHHHHHHTT---HHHHHHHHHHHHHHHHH----GGGHHHHHHHHHHHHHHHHHTT-HHHHHHHHHHHHHHHHHHT--SHHHHHHHHHHHHHHHHHHHHSTTTTTTHHHHHHHHHT-----HHHHHHHH-------S-------

Radius of gyration: 20.26 Å; chains: 1; bounding box: 49×38×63 Å

Foldseek 3Di:
DVLVVQLVCLPVVDDPVNQPSLLLSLLVSLLVCVLLLVLVVSLVSLPPHDDLLSLLQNLVSCLQQVVLVSNLVSLVVQDDDPVSVLQSLLSPLLSCLLVVNDDQRDPPSPDLLSQLQSLLLRQLSQQLPPPRRDFDDLVNCPPGSCCCLLPNDDDDDPDDLLSSLLSLLLNLLRCLVSVNPDPSSLSSLVVSVVSCVVCVDPRLVSLLSNLSSLLSNLSNCVVVVNNVSSLVSLVVSQVSCVVSVNDHLLSLQSLLVSLQSNLVSLCPDPCVVVCVVVSVVSNVSNPDPDSSSSSSSSRDHDRSDSDDPDDPD